Protein AF-A0A6B2BVK8-F1 (afdb_monomer_lite)

Foldseek 3Di:
DKEKEDELQLALPLVLLVCVARVGLEYEYAANQLFHDWPGKDKAFPPDDQPVADPVPPDPVQFPDDDPTTTIGTDGVVPDVRSSSVRVSSVLVSLVSCVVSVHAYEYAYAPRCPPPDVVVVCVVSVRDRYYYDDAWDWDDDPPAIEIEGHEPHDDDLVSLQVHQEYGHAYDPVVVVVSLQSYHPNHAYEYENDDDPDQADDDPDTSDDDPRLHHYHYQDPANDWMWMDDPNWIKIWGADPPPPPDSDDHPVRTDIDTDDSDNNDD

Structure (mmCIF, N/CA/C/O backbone):
data_AF-A0A6B2BVK8-F1
#
_entry.id   AF-A0A6B2BVK8-F1
#
loop_
_atom_site.group_PDB
_atom_site.id
_atom_site.type_symbol
_atom_site.label_atom_id
_atom_site.label_alt_id
_atom_site.label_comp_id
_atom_site.label_asym_id
_atom_site.label_entity_id
_atom_site.label_seq_id
_atom_site.pdbx_PDB_ins_code
_atom_site.Cartn_x
_atom_site.Cartn_y
_atom_site.Cartn_z
_atom_site.occupancy
_atom_site.B_iso_or_equiv
_atom_site.auth_seq_id
_atom_site.auth_comp_id
_atom_site.auth_asym_id
_atom_site.auth_atom_id
_atom_site.pdbx_PDB_model_num
ATOM 1 N N . MET A 1 1 ? -14.460 -11.481 6.424 1.00 88.69 1 MET A N 1
ATOM 2 C CA . MET A 1 1 ? -13.812 -10.315 5.806 1.00 88.69 1 MET A CA 1
ATOM 3 C C . MET A 1 1 ? -12.308 -10.375 6.043 1.00 88.69 1 MET A C 1
ATOM 5 O O . MET A 1 1 ? -11.894 -10.605 7.178 1.00 88.69 1 MET A O 1
ATOM 9 N N . ARG A 1 2 ? -11.510 -10.181 4.995 1.00 91.81 2 ARG A N 1
ATOM 10 C CA . ARG A 1 2 ? -10.050 -10.149 5.002 1.00 91.81 2 ARG A CA 1
ATOM 11 C C . ARG A 1 2 ? -9.565 -8.787 4.520 1.00 91.81 2 ARG A C 1
ATOM 13 O O . ARG A 1 2 ? -9.788 -8.416 3.372 1.00 91.81 2 ARG A O 1
ATOM 20 N N . LEU A 1 3 ? -8.884 -8.050 5.387 1.00 93.44 3 LEU A N 1
ATOM 21 C CA . LEU A 1 3 ? -8.316 -6.742 5.062 1.00 93.44 3 LEU A CA 1
ATOM 22 C C . LEU A 1 3 ? -6.809 -6.875 4.895 1.00 93.44 3 LEU A C 1
ATOM 24 O O . LEU A 1 3 ? -6.158 -7.495 5.733 1.00 93.44 3 LEU A O 1
ATOM 28 N N . MET A 1 4 ? -6.249 -6.275 3.852 1.00 91.12 4 MET A N 1
ATOM 29 C CA . MET A 1 4 ? -4.805 -6.251 3.630 1.00 91.12 4 MET A CA 1
ATOM 30 C C . MET A 1 4 ? -4.290 -4.823 3.736 1.00 91.12 4 MET A C 1
ATOM 32 O O . MET A 1 4 ? -4.820 -3.924 3.093 1.00 91.12 4 MET A O 1
ATOM 36 N N . PHE A 1 5 ? -3.260 -4.621 4.549 1.00 88.31 5 PHE A N 1
ATOM 37 C CA . PHE A 1 5 ? -2.616 -3.334 4.770 1.00 88.31 5 PHE A CA 1
ATOM 38 C C . PHE A 1 5 ? -1.170 -3.424 4.306 1.00 88.31 5 PHE A C 1
ATOM 40 O O . PHE A 1 5 ? -0.426 -4.290 4.773 1.00 88.31 5 PHE A O 1
ATOM 47 N N . ILE A 1 6 ? -0.777 -2.523 3.414 1.00 84.88 6 ILE A N 1
ATOM 48 C CA . ILE A 1 6 ? 0.601 -2.366 2.950 1.00 84.88 6 ILE A CA 1
ATOM 49 C C . ILE A 1 6 ? 1.069 -0.948 3.254 1.00 84.88 6 ILE A C 1
ATOM 51 O O . ILE A 1 6 ? 0.259 -0.025 3.270 1.00 84.88 6 ILE A O 1
ATOM 55 N N . SER A 1 7 ? 2.359 -0.769 3.490 1.00 80.88 7 SER A N 1
ATOM 56 C CA . SER A 1 7 ? 2.952 0.533 3.784 1.00 80.88 7 SER A CA 1
ATOM 57 C C . SER A 1 7 ? 4.369 0.599 3.265 1.00 80.88 7 SER A C 1
ATOM 59 O O . SER A 1 7 ? 4.972 -0.460 3.077 1.00 80.88 7 SER A O 1
ATOM 61 N N . ASP A 1 8 ? 4.891 1.820 3.110 1.00 72.56 8 ASP A N 1
ATOM 62 C CA . ASP A 1 8 ? 6.279 2.066 2.731 1.00 72.56 8 ASP A CA 1
ATOM 63 C C . ASP A 1 8 ? 6.597 1.222 1.504 1.00 72.56 8 ASP A C 1
ATOM 65 O O . ASP A 1 8 ? 7.506 0.389 1.521 1.00 72.56 8 ASP A O 1
ATOM 69 N N . VAL A 1 9 ? 5.739 1.347 0.487 1.00 67.88 9 VAL A N 1
ATOM 70 C CA . VAL A 1 9 ? 5.686 0.395 -0.612 1.00 67.88 9 VAL A CA 1
ATOM 71 C C . VAL A 1 9 ? 6.932 0.584 -1.450 1.00 67.88 9 VAL A C 1
ATOM 73 O O . VAL A 1 9 ? 7.084 1.522 -2.225 1.00 67.88 9 VAL A O 1
ATOM 76 N N . ARG A 1 10 ? 7.876 -0.319 -1.216 1.00 64.00 10 ARG A N 1
ATOM 77 C CA . ARG A 1 10 ? 9.225 -0.251 -1.760 1.00 64.00 10 ARG A CA 1
ATOM 78 C C . ARG A 1 10 ? 9.261 -0.569 -3.248 1.00 64.00 10 ARG A C 1
ATOM 80 O O . ARG A 1 10 ? 10.037 0.035 -3.980 1.00 64.00 10 ARG A O 1
ATOM 87 N N . ASN A 1 11 ? 8.399 -1.482 -3.684 1.00 68.31 11 ASN A N 1
ATOM 88 C CA . ASN A 1 11 ? 7.986 -1.653 -5.066 1.00 68.31 11 ASN A CA 1
ATOM 89 C C . ASN A 1 11 ? 6.649 -2.429 -5.094 1.00 68.31 11 ASN A C 1
ATOM 91 O O . ASN A 1 11 ? 6.271 -3.095 -4.131 1.00 68.31 11 ASN A O 1
ATOM 95 N N . PHE A 1 12 ? 5.931 -2.350 -6.213 1.00 75.31 12 PHE A N 1
ATOM 96 C CA . PHE A 1 12 ? 4.689 -3.098 -6.452 1.00 75.31 12 PHE A CA 1
ATOM 97 C C . PHE A 1 12 ? 4.903 -4.395 -7.240 1.00 75.31 12 PHE A C 1
ATOM 99 O O . PHE A 1 12 ? 3.940 -4.995 -7.727 1.00 75.31 12 PHE A O 1
ATOM 106 N N . GLN A 1 13 ? 6.152 -4.828 -7.412 1.00 72.31 13 GLN A N 1
ATOM 107 C CA . GLN A 1 13 ? 6.440 -6.061 -8.137 1.00 72.31 13 GLN A CA 1
ATOM 108 C C . GLN A 1 13 ? 5.856 -7.239 -7.347 1.00 72.31 13 GLN A C 1
ATOM 110 O O . GLN A 1 13 ? 5.822 -7.210 -6.125 1.00 72.31 13 GLN A O 1
ATOM 115 N N . PHE A 1 14 ? 5.295 -8.242 -8.021 1.00 73.00 14 PHE A N 1
ATOM 116 C CA . PHE A 1 14 ? 4.642 -9.400 -7.377 1.00 73.00 14 PHE A CA 1
ATOM 117 C C . PHE A 1 14 ? 3.404 -9.102 -6.504 1.00 73.00 14 PHE A C 1
ATOM 119 O O . PHE A 1 14 ? 2.839 -10.016 -5.897 1.00 73.00 14 PHE A O 1
ATOM 126 N N . SER A 1 15 ? 2.932 -7.853 -6.453 1.00 79.31 15 SER A N 1
ATOM 127 C CA . SER A 1 15 ? 1.690 -7.484 -5.757 1.00 79.31 15 SER A CA 1
ATOM 128 C C . SER A 1 15 ? 0.479 -8.268 -6.273 1.00 79.31 15 SER A C 1
ATOM 130 O O . SER A 1 15 ? -0.410 -8.616 -5.500 1.00 79.31 15 SER A O 1
ATOM 132 N N . ASP A 1 16 ? 0.468 -8.623 -7.557 1.00 82.81 16 ASP A N 1
ATOM 133 C CA . ASP A 1 16 ? -0.569 -9.441 -8.172 1.00 82.81 16 ASP A CA 1
ATOM 134 C C . ASP A 1 16 ? -0.614 -10.860 -7.598 1.00 82.81 16 ASP A C 1
ATOM 136 O O . ASP A 1 16 ? -1.690 -11.381 -7.302 1.00 82.81 16 ASP A O 1
ATOM 140 N N . SER A 1 17 ? 0.554 -11.465 -7.396 1.00 81.50 17 SER A N 1
ATOM 141 C CA . SER A 1 17 ? 0.701 -12.777 -6.776 1.00 81.50 17 SER A CA 1
ATOM 142 C C . SER A 1 17 ? 0.221 -12.742 -5.327 1.00 81.50 17 SER A C 1
ATOM 144 O O . SER A 1 17 ? -0.525 -13.627 -4.913 1.00 81.50 17 SER A O 1
ATOM 146 N N . LEU A 1 18 ? 0.547 -11.681 -4.579 1.00 80.88 18 LEU A N 1
ATOM 147 C CA . LEU A 1 18 ? 0.047 -11.483 -3.215 1.00 80.88 18 LEU A CA 1
ATOM 148 C C . LEU A 1 18 ? -1.478 -11.337 -3.176 1.00 80.88 18 LEU A C 1
ATOM 150 O O . LEU A 1 18 ? -2.140 -12.009 -2.388 1.00 80.88 18 LEU A O 1
ATOM 154 N N . ILE A 1 19 ? -2.051 -10.506 -4.047 1.00 88.69 19 ILE A N 1
ATOM 155 C CA . ILE A 1 19 ? -3.503 -10.300 -4.120 1.00 88.69 19 ILE A CA 1
ATOM 156 C C . ILE A 1 19 ? -4.214 -11.615 -4.463 1.00 88.69 19 ILE A C 1
ATOM 158 O O . ILE A 1 19 ? -5.215 -11.949 -3.833 1.00 88.69 19 ILE A O 1
ATOM 162 N N . LYS A 1 20 ? -3.686 -12.404 -5.406 1.00 86.69 20 LYS A N 1
ATOM 163 C CA . LYS A 1 20 ? -4.252 -13.713 -5.778 1.00 86.69 20 LYS A CA 1
ATOM 164 C C . LYS A 1 20 ? -4.106 -14.762 -4.674 1.00 86.69 20 LYS A C 1
ATOM 166 O O . LYS A 1 20 ? -5.005 -15.589 -4.511 1.00 86.69 20 LYS A O 1
ATOM 171 N N . LEU A 1 21 ? -2.994 -14.740 -3.937 1.00 84.75 21 LEU A N 1
ATOM 172 C CA . LEU A 1 21 ? -2.714 -15.667 -2.841 1.00 84.75 21 LEU A CA 1
ATOM 173 C C . LEU A 1 21 ? -3.618 -15.386 -1.637 1.00 84.75 21 LEU A C 1
ATOM 175 O O . LEU A 1 21 ? -4.287 -16.291 -1.142 1.00 84.75 21 LEU A O 1
ATOM 179 N N . PHE A 1 22 ? -3.661 -14.130 -1.191 1.00 86.12 22 PHE A N 1
ATOM 180 C CA . PHE A 1 22 ? -4.391 -13.734 0.011 1.00 86.12 22 PHE A CA 1
ATOM 181 C C . PHE A 1 22 ? -5.852 -13.401 -0.248 1.00 86.12 22 PHE A C 1
ATOM 183 O O . PHE A 1 22 ? -6.635 -13.516 0.680 1.00 86.12 22 PHE A O 1
ATOM 190 N N . LYS A 1 23 ? -6.249 -13.013 -1.463 1.00 91.69 23 LYS A N 1
ATOM 191 C CA . LYS A 1 23 ? -7.639 -12.682 -1.834 1.00 91.69 23 LYS A CA 1
ATOM 192 C C . LYS A 1 23 ? -8.319 -11.758 -0.806 1.00 91.69 23 LYS A C 1
ATOM 194 O O . LYS A 1 23 ? -9.236 -12.205 -0.115 1.00 91.69 23 LYS A O 1
ATOM 199 N N . PRO A 1 24 ? -7.814 -10.531 -0.600 1.00 93.75 24 PRO A N 1
ATOM 200 C CA . PRO A 1 24 ? -8.415 -9.603 0.350 1.00 93.75 24 PRO A CA 1
ATOM 201 C C . PRO A 1 24 ? -9.764 -9.086 -0.160 1.00 93.75 24 PRO A C 1
ATOM 203 O O . PRO A 1 24 ? -9.940 -8.885 -1.357 1.00 93.75 24 PRO A O 1
ATOM 206 N N . ASP A 1 25 ? -10.686 -8.813 0.760 1.00 94.06 25 ASP A N 1
ATOM 207 C CA . ASP A 1 25 ? -11.951 -8.128 0.469 1.00 94.06 25 ASP A CA 1
ATOM 208 C C . ASP A 1 25 ? -11.745 -6.607 0.352 1.00 94.06 25 ASP A C 1
ATOM 210 O O . ASP A 1 25 ? -12.468 -5.920 -0.373 1.00 94.06 25 ASP A O 1
ATOM 214 N N . TYR A 1 26 ? -10.738 -6.076 1.059 1.00 96.50 26 TYR A N 1
ATOM 215 C CA . TYR A 1 26 ? -10.355 -4.668 0.996 1.00 96.50 26 TYR A CA 1
ATOM 216 C C . TYR A 1 26 ? -8.841 -4.480 1.138 1.00 96.50 26 TYR A C 1
ATOM 218 O O . TYR A 1 26 ? -8.190 -5.173 1.927 1.00 96.50 26 TYR A O 1
ATOM 226 N N . PHE A 1 27 ? -8.287 -3.516 0.404 1.00 95.06 27 PHE A N 1
ATOM 227 C CA . PHE A 1 27 ? -6.850 -3.251 0.340 1.00 95.06 27 PHE A CA 1
ATOM 228 C C . PHE A 1 27 ? -6.513 -1.819 0.787 1.00 95.06 27 PHE A C 1
ATOM 230 O O . PHE A 1 27 ? -7.097 -0.849 0.308 1.00 95.06 27 PHE A O 1
ATOM 237 N N . PHE A 1 28 ? -5.566 -1.659 1.706 1.00 94.19 28 PHE A N 1
ATOM 238 C CA . PHE A 1 28 ? -5.181 -0.370 2.280 1.00 94.19 28 PHE A CA 1
ATOM 239 C C . PHE A 1 28 ? -3.725 -0.051 1.971 1.00 94.19 28 PHE A C 1
ATOM 241 O O . PHE A 1 28 ? -2.828 -0.800 2.353 1.00 94.19 28 PHE A O 1
ATOM 248 N N . PHE A 1 29 ? -3.504 1.095 1.334 1.00 91.88 29 PHE A N 1
ATOM 249 C CA . PHE A 1 29 ? -2.183 1.667 1.114 1.00 91.88 29 PHE A CA 1
ATOM 250 C C . PHE A 1 29 ? -1.916 2.722 2.190 1.00 91.88 29 PHE A C 1
ATOM 252 O O . PHE A 1 29 ? -2.601 3.748 2.245 1.00 91.88 29 PHE A O 1
ATOM 259 N N . LEU A 1 30 ? -0.947 2.456 3.060 1.00 88.75 30 LEU A N 1
ATOM 260 C CA . LEU A 1 30 ? -0.640 3.254 4.243 1.00 88.75 30 LEU A CA 1
ATOM 261 C C . LEU A 1 30 ? 0.547 4.192 4.025 1.00 88.75 30 LEU A C 1
ATOM 263 O O . LEU A 1 30 ? 1.410 4.264 4.877 1.00 88.75 30 LEU A O 1
ATOM 267 N N . GLY A 1 31 ? 0.561 4.940 2.925 1.00 87.44 31 GLY A N 1
ATOM 268 C CA . GLY A 1 31 ? 1.570 5.968 2.670 1.00 87.44 31 GLY A CA 1
ATOM 269 C C . GLY A 1 31 ? 2.920 5.463 2.153 1.00 87.44 31 GLY A C 1
ATOM 270 O O . GLY A 1 31 ? 3.224 4.270 2.172 1.00 87.44 31 GLY A O 1
ATOM 271 N N . ASP A 1 32 ? 3.683 6.422 1.626 1.00 84.62 32 ASP A N 1
ATOM 272 C CA . ASP A 1 32 ? 4.951 6.270 0.906 1.00 84.62 32 ASP A CA 1
ATOM 273 C C . ASP A 1 32 ? 4.833 5.235 -0.213 1.00 84.62 32 ASP A C 1
ATOM 275 O O . ASP A 1 32 ? 5.406 4.147 -0.165 1.00 84.62 32 ASP A O 1
ATOM 279 N N . ILE A 1 33 ? 3.998 5.569 -1.197 1.00 85.75 33 ILE A N 1
ATOM 280 C CA . ILE A 1 33 ? 3.500 4.615 -2.191 1.00 85.75 33 ILE A CA 1
ATOM 281 C C . ILE A 1 33 ? 4.238 4.747 -3.514 1.00 85.75 33 ILE A C 1
ATOM 283 O O . ILE A 1 33 ? 4.685 3.744 -4.055 1.00 85.75 33 ILE A O 1
ATOM 287 N N . LEU A 1 34 ? 4.336 5.959 -4.068 1.00 85.88 34 LEU A N 1
ATOM 288 C CA . LEU A 1 34 ? 4.949 6.164 -5.389 1.00 85.88 34 LEU A CA 1
ATOM 289 C C . LEU A 1 34 ? 6.405 6.601 -5.319 1.00 85.88 34 LEU A C 1
ATOM 291 O O . LEU A 1 34 ? 7.156 6.379 -6.272 1.00 85.88 34 LEU A O 1
ATOM 295 N N . PHE A 1 35 ? 6.807 7.197 -4.202 1.00 79.81 35 PHE A N 1
ATOM 296 C CA . PHE A 1 35 ? 8.178 7.617 -3.992 1.00 79.81 35 PHE A CA 1
ATOM 297 C C . PHE A 1 35 ? 8.902 6.657 -3.059 1.00 79.81 35 PHE A C 1
ATOM 299 O O . PHE A 1 35 ? 8.639 6.593 -1.861 1.00 79.81 35 PHE A O 1
ATOM 306 N N . ASP A 1 36 ? 9.838 5.920 -3.637 1.00 71.25 36 ASP A N 1
ATOM 307 C CA . ASP A 1 36 ? 10.746 5.053 -2.916 1.00 71.25 36 ASP A CA 1
ATOM 308 C C . ASP A 1 36 ? 11.976 5.828 -2.384 1.00 71.25 36 ASP A C 1
ATOM 310 O O . ASP A 1 36 ? 12.477 6.788 -2.975 1.00 71.25 36 ASP A O 1
ATOM 314 N N . GLY A 1 37 ? 12.462 5.420 -1.210 1.00 60.78 37 GLY A N 1
ATOM 315 C CA . GLY A 1 37 ? 13.682 5.966 -0.607 1.00 60.78 37 GLY A CA 1
ATOM 316 C C . GLY A 1 37 ? 14.952 5.209 -1.028 1.00 60.78 37 GLY A C 1
ATOM 317 O O . GLY A 1 37 ? 14.868 4.078 -1.511 1.00 60.78 37 GLY A O 1
ATOM 318 N N . PRO A 1 38 ? 16.152 5.765 -0.776 1.00 53.41 38 PRO A N 1
ATOM 319 C CA . PRO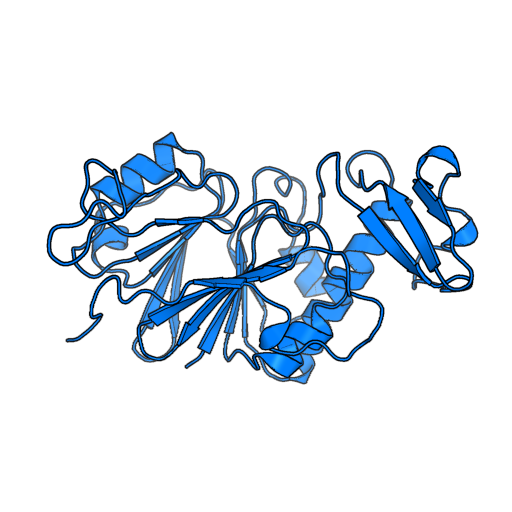 A 1 38 ? 17.417 5.083 -1.055 1.00 53.41 38 PRO A CA 1
ATOM 320 C C . PRO A 1 38 ? 17.473 3.690 -0.405 1.00 53.41 38 PRO A C 1
ATOM 322 O O . PRO A 1 38 ? 17.065 3.512 0.742 1.00 53.41 38 PRO A O 1
ATOM 325 N N . GLY A 1 39 ? 17.994 2.704 -1.145 1.00 58.22 39 GLY A N 1
ATOM 326 C CA . GLY A 1 39 ? 18.082 1.304 -0.699 1.00 58.22 39 GLY A CA 1
ATOM 327 C C . GLY A 1 39 ? 16.952 0.398 -1.195 1.00 58.22 39 GLY A C 1
ATOM 328 O O . GLY A 1 39 ? 16.850 -0.730 -0.723 1.00 58.22 39 GLY A O 1
ATOM 329 N N . GLN A 1 40 ? 16.118 0.876 -2.124 1.00 69.00 40 GLN A N 1
ATOM 330 C CA . GLN A 1 40 ? 15.173 0.034 -2.859 1.00 69.00 40 GLN A CA 1
ATOM 331 C C . GLN A 1 40 ? 15.808 -0.601 -4.080 1.00 69.00 40 GLN A C 1
ATOM 333 O O . GLN A 1 40 ? 16.828 -0.123 -4.579 1.00 69.00 40 GLN A O 1
ATOM 338 N N . PHE A 1 41 ? 15.182 -1.674 -4.559 1.00 74.25 41 PHE A N 1
ATOM 339 C CA . PHE A 1 41 ? 15.612 -2.386 -5.748 1.00 74.25 41 PHE A CA 1
ATOM 340 C C . PHE A 1 41 ? 14.406 -2.804 -6.591 1.00 74.25 41 PHE A C 1
ATOM 342 O O . PHE A 1 41 ? 13.379 -3.226 -6.053 1.00 74.25 41 PHE A O 1
ATOM 349 N N . TYR A 1 42 ? 14.558 -2.701 -7.907 1.00 77.44 42 TYR A N 1
ATOM 350 C CA . TYR A 1 42 ? 13.605 -3.166 -8.907 1.00 77.44 42 TYR A CA 1
ATOM 351 C C . TYR A 1 42 ? 14.245 -4.297 -9.706 1.00 77.44 42 TYR A C 1
ATOM 353 O O . TYR A 1 42 ? 15.321 -4.110 -10.271 1.00 77.44 42 TYR A O 1
ATOM 361 N N . LEU A 1 43 ? 13.593 -5.457 -9.761 1.00 80.00 43 LEU A N 1
ATOM 362 C CA . LEU A 1 43 ? 14.019 -6.596 -10.574 1.00 80.00 43 LEU A CA 1
ATOM 363 C C . LEU A 1 43 ? 13.243 -6.567 -11.888 1.00 80.00 43 LEU A C 1
ATOM 365 O O . LEU A 1 43 ? 12.070 -6.927 -11.908 1.00 80.00 43 LEU A O 1
ATOM 369 N N . ILE A 1 44 ? 13.856 -6.110 -12.973 1.00 80.56 44 ILE A N 1
ATOM 370 C CA . ILE A 1 44 ? 13.150 -5.928 -14.246 1.00 80.56 44 ILE A CA 1
ATOM 371 C C . ILE A 1 44 ? 13.653 -6.951 -15.258 1.00 80.56 44 ILE A C 1
ATOM 373 O O . ILE A 1 44 ? 14.861 -7.181 -15.357 1.00 80.56 44 ILE A O 1
ATOM 377 N N . LYS A 1 45 ? 12.734 -7.597 -15.982 1.00 81.69 45 LYS A N 1
ATOM 378 C CA . LYS A 1 45 ? 13.095 -8.621 -16.964 1.00 81.69 45 LYS A CA 1
ATOM 379 C C . LYS A 1 45 ? 13.791 -7.970 -18.162 1.00 81.69 45 LYS A C 1
ATOM 381 O O . LYS A 1 45 ? 13.415 -6.881 -18.594 1.00 81.69 45 LYS A O 1
ATOM 386 N N . LYS A 1 46 ? 14.818 -8.618 -18.713 1.00 80.81 46 LYS A N 1
ATOM 387 C CA . LYS A 1 46 ? 15.494 -8.115 -19.919 1.00 80.81 46 LYS A CA 1
ATOM 388 C C . LYS A 1 46 ? 14.537 -8.105 -21.112 1.00 80.81 46 LYS A C 1
ATOM 390 O O . LYS A 1 46 ? 13.747 -9.034 -21.283 1.00 80.81 46 LYS A O 1
ATOM 395 N N . GLY A 1 47 ? 14.597 -7.038 -21.909 1.00 79.25 47 GLY A N 1
ATOM 396 C CA . GLY A 1 47 ? 13.659 -6.786 -23.005 1.00 79.25 47 GLY A CA 1
ATOM 397 C C . GLY A 1 47 ? 12.231 -6.434 -22.563 1.00 79.25 47 GLY A C 1
ATOM 398 O O . GLY A 1 47 ? 11.330 -6.390 -23.401 1.00 79.25 47 GLY A O 1
ATOM 399 N N . GLU A 1 48 ? 11.978 -6.208 -21.267 1.00 81.25 48 GLU A N 1
ATOM 400 C CA . GLU A 1 48 ? 10.669 -5.750 -20.804 1.00 81.25 48 GLU A CA 1
ATOM 401 C C . GLU A 1 48 ? 10.445 -4.291 -21.212 1.00 81.25 48 GLU A C 1
ATOM 403 O O . GLU A 1 48 ? 11.143 -3.382 -20.766 1.00 81.25 48 GLU A O 1
ATOM 408 N N . HIS A 1 49 ? 9.428 -4.059 -22.039 1.00 78.56 49 HIS A N 1
ATOM 409 C CA . HIS A 1 49 ? 8.939 -2.717 -22.321 1.00 78.56 49 HIS A CA 1
ATOM 410 C C . HIS A 1 49 ? 7.779 -2.393 -21.392 1.00 78.56 49 HIS A C 1
ATOM 412 O O . HIS A 1 49 ? 6.697 -2.980 -21.469 1.00 78.56 49 HIS A O 1
ATOM 418 N N . ILE A 1 50 ? 8.002 -1.414 -20.527 1.00 81.12 50 ILE A N 1
ATOM 419 C CA . ILE A 1 50 ? 6.964 -0.857 -19.673 1.00 81.12 50 ILE A CA 1
ATOM 420 C C . ILE A 1 50 ? 6.345 0.308 -20.440 1.00 81.12 50 ILE A C 1
ATOM 422 O O . ILE A 1 50 ? 7.083 1.060 -21.065 1.00 81.12 50 ILE A O 1
ATOM 426 N N . ASN A 1 51 ? 5.014 0.476 -20.388 1.00 70.25 51 ASN A N 1
ATOM 427 C CA . ASN A 1 51 ? 4.198 1.385 -21.227 1.00 70.25 51 ASN A CA 1
ATOM 428 C C . ASN A 1 51 ? 4.741 2.821 -21.455 1.00 70.25 51 ASN A C 1
ATOM 430 O O . ASN A 1 51 ? 4.220 3.531 -22.310 1.00 70.25 51 ASN A O 1
ATOM 434 N N . PHE A 1 52 ? 5.754 3.265 -20.705 1.00 73.19 52 PHE A N 1
ATOM 435 C CA . PHE A 1 52 ? 6.343 4.603 -20.759 1.00 73.19 52 PHE A CA 1
ATOM 436 C C . PHE A 1 52 ? 7.881 4.640 -20.631 1.00 73.19 52 PHE A C 1
ATOM 438 O O . PHE A 1 52 ? 8.446 5.739 -20.540 1.00 73.19 52 PHE A O 1
ATOM 445 N N . VAL A 1 53 ? 8.545 3.480 -20.550 1.00 77.94 53 VAL A N 1
ATOM 446 C CA . VAL A 1 53 ? 9.989 3.340 -20.303 1.00 77.94 53 VAL A CA 1
ATOM 447 C C . VAL A 1 53 ? 10.526 2.128 -21.049 1.00 77.94 53 VAL A C 1
ATOM 449 O O . VAL A 1 53 ? 10.094 0.998 -20.818 1.00 77.94 53 VAL A O 1
ATOM 452 N N . ASP A 1 54 ? 11.515 2.376 -21.898 1.00 76.38 54 ASP A N 1
ATOM 453 C CA . ASP A 1 54 ? 12.420 1.330 -22.342 1.00 76.38 54 ASP A CA 1
ATOM 454 C C . ASP A 1 54 ? 13.412 1.050 -21.209 1.00 76.38 54 ASP A C 1
ATOM 456 O O . ASP A 1 54 ? 14.222 1.903 -20.843 1.00 76.38 54 ASP A O 1
ATOM 460 N N . VAL A 1 55 ? 13.276 -0.117 -20.584 1.00 77.56 55 VAL A N 1
ATOM 461 C CA . VAL A 1 55 ? 14.031 -0.490 -19.382 1.00 77.56 55 VAL A CA 1
ATOM 462 C C . VAL A 1 55 ? 15.531 -0.545 -19.672 1.00 77.56 55 VAL A C 1
ATOM 464 O O . VAL A 1 55 ? 16.334 -0.247 -18.790 1.00 77.56 55 VAL A O 1
ATOM 467 N N . GLU A 1 56 ? 15.924 -0.847 -20.912 1.00 73.00 56 GLU A N 1
ATOM 468 C CA . GLU A 1 56 ? 17.329 -0.863 -21.330 1.00 73.00 56 GLU A CA 1
ATOM 469 C C . GLU A 1 56 ? 17.960 0.538 -21.345 1.00 73.00 56 GLU A C 1
ATOM 471 O O . GLU A 1 56 ? 19.182 0.672 -21.300 1.00 73.00 56 GLU A O 1
ATOM 476 N N . GLN A 1 57 ? 17.133 1.588 -21.350 1.00 74.31 57 GLN A N 1
ATOM 477 C CA . GLN A 1 57 ? 17.565 2.986 -21.294 1.00 74.31 57 GLN A CA 1
ATOM 478 C C . GLN A 1 57 ? 17.686 3.521 -19.861 1.00 74.31 57 GLN A C 1
ATOM 480 O O . GLN A 1 57 ? 18.098 4.668 -19.671 1.00 74.31 57 GLN A O 1
ATOM 485 N N . LEU A 1 58 ? 17.348 2.723 -18.840 1.00 78.88 58 LEU A N 1
ATOM 486 C CA . LEU A 1 58 ? 17.627 3.087 -17.452 1.00 78.88 58 LEU A CA 1
ATOM 487 C C . LEU A 1 58 ? 19.140 3.268 -17.255 1.00 78.88 58 LEU A C 1
ATOM 489 O O . LEU A 1 58 ? 19.951 2.502 -17.777 1.00 78.88 58 LEU A O 1
ATOM 493 N N . SER A 1 59 ? 19.527 4.299 -16.498 1.00 72.00 59 SER A N 1
ATOM 494 C CA . SER A 1 59 ? 20.937 4.650 -16.304 1.00 72.00 59 SER A CA 1
ATOM 495 C C . SER A 1 59 ? 21.752 3.462 -15.789 1.00 72.00 59 SER A C 1
ATOM 497 O O . SER A 1 59 ? 21.366 2.798 -14.823 1.00 72.00 59 SER A O 1
ATOM 499 N N . LYS A 1 60 ? 22.938 3.248 -16.378 1.00 76.88 60 LYS A N 1
ATOM 500 C CA . LYS A 1 60 ? 23.909 2.251 -15.897 1.00 76.88 60 LYS A CA 1
ATOM 501 C C . LYS A 1 60 ? 24.291 2.474 -14.434 1.00 76.88 60 LYS 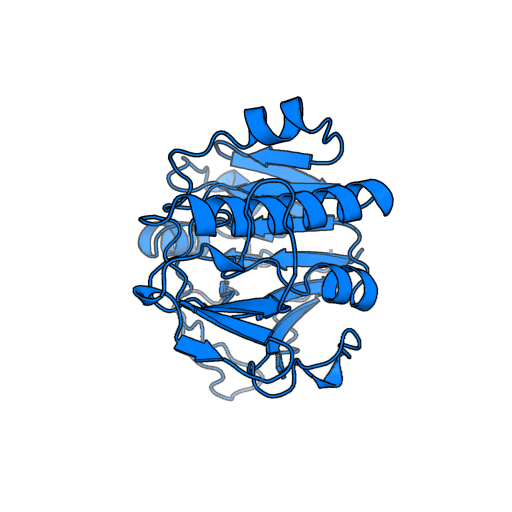A C 1
ATOM 503 O O . LYS A 1 60 ? 24.603 1.515 -13.744 1.00 76.88 60 LYS A O 1
ATOM 508 N N . GLU A 1 61 ? 24.228 3.715 -13.955 1.00 77.00 61 GLU A N 1
ATOM 509 C CA . GLU A 1 61 ? 24.520 4.073 -12.561 1.00 77.00 61 GLU A CA 1
ATOM 510 C C . GLU A 1 61 ? 23.482 3.521 -11.574 1.00 77.00 61 GLU A C 1
ATOM 512 O O . GLU A 1 61 ? 23.771 3.370 -10.387 1.00 77.00 61 GLU A O 1
ATOM 517 N N . ASN A 1 62 ? 22.277 3.200 -12.053 1.00 79.06 62 ASN A N 1
ATOM 518 C CA . ASN A 1 62 ? 21.253 2.541 -11.256 1.00 79.06 62 ASN A CA 1
ATOM 519 C C . ASN A 1 62 ? 21.385 1.016 -11.285 1.00 79.06 62 ASN A C 1
ATOM 521 O O . ASN A 1 62 ? 20.760 0.372 -10.453 1.00 79.06 62 ASN A O 1
ATOM 525 N N . ILE A 1 63 ? 22.161 0.415 -12.189 1.00 84.81 63 ILE A N 1
ATOM 526 C CA . ILE A 1 63 ? 22.303 -1.045 -12.241 1.00 84.81 63 ILE A CA 1
ATOM 527 C C . ILE A 1 63 ? 23.140 -1.510 -11.049 1.00 84.81 63 ILE A C 1
ATOM 529 O O . ILE A 1 63 ? 24.266 -1.065 -10.848 1.00 84.81 63 ILE A O 1
ATOM 533 N N . VAL A 1 64 ? 22.578 -2.427 -10.267 1.00 83.00 64 VAL A N 1
ATOM 534 C CA . VAL A 1 64 ? 23.268 -3.078 -9.146 1.00 83.00 64 VAL A CA 1
ATOM 535 C C . VAL A 1 64 ? 23.890 -4.380 -9.617 1.00 83.00 64 VAL A C 1
ATOM 537 O O . VAL A 1 64 ? 25.070 -4.621 -9.394 1.00 83.00 64 VAL A O 1
ATOM 540 N N . GLU A 1 65 ? 23.090 -5.205 -10.290 1.00 83.12 65 GLU A N 1
ATOM 541 C CA . GLU A 1 65 ? 23.493 -6.522 -10.767 1.00 83.12 65 GLU A CA 1
ATOM 542 C C . GLU A 1 65 ? 22.653 -6.908 -11.988 1.00 83.12 65 GLU A C 1
ATOM 544 O O . GLU A 1 65 ? 21.510 -6.470 -12.132 1.00 83.12 65 GLU A O 1
ATOM 549 N N . SER A 1 66 ? 23.213 -7.712 -12.889 1.00 81.75 66 SER A N 1
ATOM 550 C CA . SER A 1 66 ? 22.508 -8.212 -14.069 1.00 81.75 66 SER A CA 1
ATOM 551 C C . SER A 1 66 ? 22.722 -9.714 -14.198 1.00 81.75 66 SER A C 1
ATOM 553 O O . SER A 1 66 ? 23.855 -10.188 -14.181 1.00 81.75 66 SER A O 1
ATOM 555 N N . PHE A 1 67 ? 21.621 -10.442 -14.342 1.00 82.25 67 PHE A N 1
ATOM 556 C CA . PHE A 1 67 ? 21.553 -11.890 -14.522 1.00 82.25 67 PHE A CA 1
ATOM 557 C C . PHE A 1 67 ? 21.163 -12.224 -15.963 1.00 82.25 67 PHE A C 1
ATOM 559 O O . PHE A 1 67 ? 20.991 -11.329 -16.788 1.00 82.25 67 PHE A O 1
ATOM 566 N N . GLU A 1 68 ? 21.009 -13.506 -16.290 1.00 81.12 68 GLU A N 1
ATOM 567 C CA . GLU A 1 68 ? 20.591 -13.939 -17.628 1.00 81.12 68 GLU A CA 1
ATOM 568 C C . GLU A 1 68 ? 19.239 -13.328 -18.030 1.00 81.12 68 GLU A C 1
ATOM 570 O O . GLU A 1 68 ? 19.165 -12.654 -19.054 1.00 81.12 68 GLU A O 1
ATOM 575 N N . ASP A 1 69 ? 18.226 -13.444 -17.167 1.00 80.56 69 ASP A N 1
ATOM 576 C CA . ASP A 1 69 ? 16.849 -13.035 -17.481 1.00 80.56 69 ASP A CA 1
ATOM 577 C C . ASP A 1 69 ? 16.438 -11.663 -16.923 1.00 80.56 69 ASP A C 1
ATOM 579 O O . ASP A 1 69 ? 15.462 -11.072 -17.387 1.00 80.56 69 ASP A O 1
ATOM 583 N N . TYR A 1 70 ? 17.157 -11.137 -15.928 1.00 81.88 70 TYR A N 1
ATOM 584 C CA . TYR A 1 70 ? 16.742 -9.948 -15.176 1.00 81.88 70 TYR A CA 1
ATOM 585 C C . TYR A 1 70 ? 17.903 -8.996 -14.896 1.00 81.88 70 TYR A C 1
ATOM 587 O O . TYR A 1 70 ? 19.058 -9.409 -14.798 1.00 81.88 70 TYR A O 1
ATOM 595 N N . THR A 1 71 ? 17.584 -7.723 -14.685 1.00 82.50 71 THR A N 1
ATOM 596 C CA . THR A 1 71 ? 18.512 -6.712 -14.170 1.00 82.50 71 THR A CA 1
ATOM 597 C C . THR A 1 71 ? 17.934 -6.090 -12.903 1.00 82.50 71 THR A C 1
ATOM 599 O O . THR A 1 71 ? 16.761 -5.716 -12.861 1.00 82.50 71 THR A O 1
ATOM 602 N N . ILE A 1 72 ? 18.764 -5.986 -11.866 1.00 82.94 72 ILE A N 1
ATOM 603 C CA . ILE A 1 72 ? 18.437 -5.303 -10.618 1.00 82.94 72 ILE A CA 1
ATOM 604 C C . ILE A 1 72 ? 18.852 -3.840 -10.734 1.00 82.94 72 ILE A C 1
ATOM 606 O O . ILE A 1 72 ? 20.030 -3.528 -10.913 1.00 82.94 72 ILE A O 1
ATOM 610 N N . PHE A 1 73 ? 17.889 -2.943 -10.553 1.00 81.75 73 PHE A N 1
ATOM 611 C CA . PHE A 1 73 ? 18.108 -1.504 -10.499 1.00 81.75 73 PHE A CA 1
ATOM 612 C C . PHE A 1 73 ? 17.925 -0.985 -9.081 1.00 81.75 73 PHE A C 1
ATOM 614 O O . PHE A 1 73 ? 16.919 -1.269 -8.440 1.00 81.75 73 PHE A O 1
ATOM 621 N N . LYS A 1 74 ? 18.861 -0.172 -8.600 1.00 80.56 74 LYS A N 1
ATOM 622 C CA . LYS A 1 74 ? 18.731 0.600 -7.372 1.00 80.56 74 LYS A CA 1
ATOM 623 C C . LYS A 1 74 ? 17.651 1.657 -7.562 1.00 80.56 74 LYS A C 1
ATOM 625 O O . LYS A 1 74 ? 17.768 2.537 -8.418 1.00 80.56 74 LYS A O 1
ATOM 630 N N . GLY A 1 75 ? 16.635 1.568 -6.722 1.00 73.88 75 GLY A N 1
ATOM 631 C CA . GLY A 1 75 ? 15.561 2.530 -6.601 1.00 73.88 75 GLY A CA 1
ATOM 632 C C . GLY A 1 75 ? 16.039 3.878 -6.071 1.00 73.88 75 GLY A C 1
ATOM 633 O O . GLY A 1 75 ? 16.988 3.948 -5.280 1.00 73.88 75 GLY A O 1
ATOM 634 N N . ASN A 1 76 ? 15.417 4.937 -6.592 1.00 74.06 76 ASN A N 1
ATOM 635 C CA . ASN A 1 76 ? 15.534 6.340 -6.187 1.00 74.06 76 ASN A CA 1
ATOM 636 C C . ASN A 1 76 ? 14.625 7.203 -7.088 1.00 74.06 76 ASN A C 1
ATOM 638 O O . ASN A 1 76 ? 15.078 8.069 -7.842 1.00 74.06 76 ASN A O 1
ATOM 642 N N . THR A 1 77 ? 13.331 6.920 -7.067 1.00 75.56 77 THR A N 1
ATOM 643 C CA . THR A 1 77 ? 12.273 7.605 -7.830 1.00 75.56 77 THR A CA 1
ATOM 644 C C . THR A 1 77 ? 12.189 9.099 -7.519 1.00 75.56 77 THR A C 1
ATOM 646 O O . THR A 1 77 ? 11.693 9.866 -8.340 1.00 75.56 77 THR A O 1
ATOM 649 N N . HIS A 1 78 ? 12.740 9.545 -6.385 1.00 74.06 78 HIS A N 1
ATOM 650 C CA . HIS A 1 78 ? 12.926 10.966 -6.093 1.00 74.06 78 HIS A CA 1
ATOM 651 C C . HIS A 1 78 ? 13.857 11.679 -7.086 1.00 74.06 78 HIS A C 1
ATOM 653 O O . HIS A 1 78 ? 13.739 12.891 -7.258 1.00 74.06 78 HIS A O 1
ATOM 659 N N . ILE A 1 79 ? 14.784 10.955 -7.721 1.00 75.25 79 ILE A N 1
ATOM 660 C CA . ILE A 1 79 ? 15.793 11.525 -8.625 1.00 75.25 79 ILE A CA 1
ATOM 661 C C . ILE A 1 79 ? 15.604 11.031 -10.066 1.00 75.25 79 ILE A C 1
ATOM 663 O O . ILE A 1 79 ? 15.773 11.811 -11.002 1.00 75.25 79 ILE A O 1
ATOM 667 N N . SER A 1 80 ? 15.223 9.765 -10.270 1.00 79.69 80 SER A N 1
ATOM 668 C CA . SER A 1 80 ? 15.038 9.193 -11.611 1.00 79.69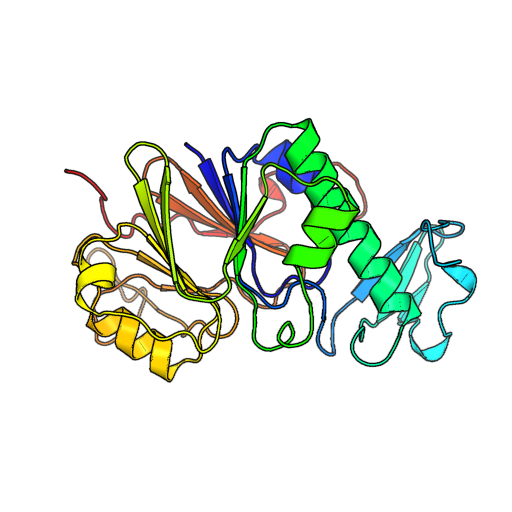 80 SER A CA 1
ATOM 669 C C . SER A 1 80 ? 13.572 9.209 -12.047 1.00 79.69 80 SER A C 1
ATOM 671 O O . SER A 1 80 ? 12.725 8.503 -11.494 1.00 79.69 80 SER A O 1
ATOM 673 N N . LYS A 1 81 ? 13.288 9.976 -13.107 1.00 82.19 81 LYS A N 1
ATOM 674 C CA . LYS A 1 81 ? 11.959 10.044 -13.735 1.00 82.19 81 LYS A CA 1
ATOM 675 C C . LYS A 1 81 ? 11.561 8.714 -14.368 1.00 82.19 81 LYS A C 1
ATOM 677 O O . LYS A 1 81 ? 10.387 8.355 -14.379 1.00 82.19 81 LYS A O 1
ATOM 682 N N . GLU A 1 82 ? 12.527 7.988 -14.908 1.00 83.44 82 GLU A N 1
ATOM 683 C CA . GLU A 1 82 ? 12.334 6.698 -15.553 1.00 83.44 82 GLU A CA 1
ATOM 684 C C . GLU A 1 82 ? 11.963 5.640 -14.512 1.00 83.44 82 GLU A C 1
ATOM 686 O O . GLU A 1 82 ? 10.958 4.955 -14.683 1.00 83.44 82 GLU A O 1
ATOM 691 N N . LEU A 1 83 ? 12.673 5.577 -13.378 1.00 81.81 83 LEU A N 1
ATOM 692 C CA . LEU A 1 83 ? 12.287 4.694 -12.272 1.00 81.81 83 LEU A CA 1
ATOM 693 C C . LEU A 1 83 ? 10.918 5.065 -11.698 1.00 81.81 83 LEU A C 1
ATOM 695 O O . LEU A 1 83 ? 10.129 4.172 -11.397 1.00 81.81 83 LEU A O 1
ATOM 699 N N . PHE A 1 84 ? 10.587 6.358 -11.601 1.00 84.75 84 PHE A N 1
ATOM 700 C CA . PHE A 1 84 ? 9.247 6.777 -11.179 1.00 84.75 84 PHE A CA 1
ATOM 701 C C . PHE A 1 84 ? 8.161 6.229 -12.114 1.00 84.75 84 PHE A C 1
ATOM 703 O O . PHE A 1 84 ? 7.156 5.698 -11.649 1.00 84.75 84 PHE A O 1
ATOM 710 N N . LYS A 1 85 ? 8.369 6.288 -13.435 1.00 86.25 85 LYS A N 1
ATOM 711 C CA . LYS A 1 85 ? 7.434 5.706 -14.411 1.00 86.25 85 LYS A CA 1
ATOM 712 C C . LYS A 1 85 ? 7.318 4.185 -14.274 1.00 86.25 85 LYS A C 1
ATOM 714 O O . LYS A 1 85 ? 6.211 3.662 -14.393 1.00 86.25 85 LYS A O 1
ATOM 719 N N . VAL A 1 86 ? 8.425 3.484 -14.014 1.00 85.50 86 VAL A N 1
ATOM 720 C CA . VAL A 1 86 ? 8.410 2.039 -13.718 1.00 85.50 86 VAL A CA 1
ATOM 721 C C . VAL A 1 86 ? 7.565 1.765 -12.474 1.00 85.50 86 VAL A C 1
ATOM 723 O O . VAL A 1 86 ? 6.676 0.914 -12.505 1.00 85.50 86 VAL A O 1
ATOM 726 N N . HIS A 1 87 ? 7.779 2.520 -11.397 1.00 85.38 87 HIS A N 1
ATOM 727 C CA . HIS A 1 87 ? 7.028 2.342 -10.160 1.00 85.38 87 HIS A CA 1
ATOM 728 C C . HIS A 1 87 ? 5.532 2.634 -10.348 1.00 85.38 87 HIS A C 1
ATOM 730 O O . HIS A 1 87 ? 4.686 1.819 -9.975 1.00 85.38 87 HIS A O 1
ATOM 736 N N . LEU A 1 88 ? 5.208 3.747 -11.012 1.00 88.44 88 LEU A N 1
ATOM 737 C CA . LEU A 1 88 ? 3.843 4.132 -11.358 1.00 88.44 88 LEU A CA 1
ATOM 738 C C . LEU A 1 88 ? 3.148 3.060 -12.204 1.00 88.44 88 LEU A C 1
ATOM 740 O O . LEU A 1 88 ? 1.976 2.772 -11.975 1.00 88.44 88 LEU A O 1
ATOM 744 N N . TYR A 1 89 ? 3.852 2.435 -13.150 1.00 88.19 89 TYR A N 1
ATOM 745 C CA . TYR A 1 89 ? 3.292 1.337 -13.934 1.00 88.19 89 TYR A CA 1
ATOM 746 C C . TYR A 1 89 ? 2.860 0.164 -13.049 1.00 88.19 89 TYR A C 1
ATOM 748 O O . TYR A 1 89 ? 1.717 -0.284 -13.157 1.00 88.19 89 TYR A O 1
ATOM 756 N N . TYR A 1 90 ? 3.728 -0.312 -12.151 1.00 86.56 90 TYR A N 1
ATOM 757 C CA . TYR A 1 90 ? 3.384 -1.422 -11.258 1.00 86.56 90 TYR A CA 1
ATOM 758 C C . TYR A 1 90 ? 2.275 -1.046 -10.268 1.00 86.56 90 TYR A C 1
ATOM 760 O O . TYR A 1 90 ? 1.379 -1.855 -10.019 1.00 86.56 90 TYR A O 1
ATOM 768 N N . PHE A 1 91 ? 2.270 0.188 -9.763 1.00 90.50 91 PHE A N 1
ATOM 769 C CA . PHE A 1 91 ? 1.172 0.706 -8.949 1.00 90.50 91 PHE A CA 1
ATOM 770 C C . PHE A 1 91 ? -0.159 0.671 -9.711 1.00 90.50 91 PHE A C 1
ATOM 772 O O . PHE A 1 91 ? -1.122 0.062 -9.249 1.00 90.50 91 PHE A O 1
ATOM 779 N N . LEU A 1 92 ? -0.212 1.236 -10.920 1.00 92.06 92 LEU A N 1
ATOM 780 C CA . LEU A 1 92 ? -1.421 1.236 -11.750 1.00 92.06 92 LEU A CA 1
ATOM 781 C C . LEU A 1 92 ? -1.859 -0.180 -12.137 1.00 92.06 92 LEU A C 1
ATOM 783 O O . LEU A 1 92 ? -3.055 -0.466 -12.137 1.00 92.06 92 LEU A O 1
ATOM 787 N N . LYS A 1 93 ? -0.913 -1.079 -12.425 1.00 91.06 93 LYS A N 1
ATOM 788 C CA . LYS A 1 93 ? -1.190 -2.502 -12.664 1.00 91.06 93 LYS A CA 1
ATOM 789 C C . LYS A 1 93 ? -1.851 -3.146 -11.441 1.00 91.06 93 LYS A C 1
ATOM 791 O O . LYS A 1 93 ? -2.834 -3.863 -11.598 1.00 91.06 93 LYS A O 1
ATOM 796 N N . THR A 1 94 ? -1.362 -2.841 -10.239 1.00 92.12 94 THR A N 1
ATOM 797 C CA . THR A 1 94 ? -1.949 -3.308 -8.971 1.00 92.12 94 THR A CA 1
ATOM 798 C C . THR A 1 94 ? -3.379 -2.800 -8.804 1.00 92.12 94 THR A C 1
ATOM 800 O O . THR A 1 94 ? -4.285 -3.582 -8.532 1.00 92.12 94 THR A O 1
ATOM 803 N N . LEU A 1 95 ? -3.605 -1.500 -9.011 1.00 94.62 95 LEU A N 1
ATOM 804 C CA . LEU A 1 95 ? -4.927 -0.886 -8.869 1.00 94.62 95 LEU A CA 1
ATOM 805 C C . LEU A 1 95 ? -5.940 -1.450 -9.870 1.00 94.62 95 LEU A C 1
ATOM 807 O O . LEU A 1 95 ? -7.067 -1.753 -9.493 1.00 94.62 95 LEU A O 1
ATOM 811 N N . ARG A 1 96 ? -5.531 -1.655 -11.128 1.00 94.62 96 ARG A N 1
ATOM 812 C CA . ARG A 1 96 ? -6.381 -2.286 -12.149 1.00 94.62 96 ARG A CA 1
ATOM 813 C C . ARG A 1 96 ? -6.763 -3.708 -11.769 1.00 94.62 96 ARG A C 1
ATOM 815 O O . ARG A 1 96 ? -7.928 -4.061 -11.887 1.00 94.62 96 ARG A O 1
ATOM 822 N N . LEU A 1 97 ? -5.819 -4.491 -11.249 1.00 94.88 97 LEU A N 1
ATOM 823 C CA . LEU A 1 97 ? -6.123 -5.835 -10.769 1.00 94.88 97 LEU A CA 1
ATOM 824 C C . LEU A 1 97 ? -7.136 -5.811 -9.614 1.00 94.88 97 LEU A C 1
ATOM 826 O O . LEU A 1 97 ? -8.045 -6.635 -9.585 1.00 94.88 97 LEU A O 1
ATOM 830 N N . LEU A 1 98 ? -7.007 -4.871 -8.672 1.00 95.88 98 LEU A N 1
ATOM 831 C CA . LEU A 1 98 ? -7.990 -4.708 -7.594 1.00 95.88 98 LEU A CA 1
ATOM 832 C C . LEU A 1 98 ? -9.383 -4.377 -8.159 1.00 95.88 98 LEU A C 1
ATOM 834 O O . LEU A 1 98 ? -10.364 -4.988 -7.740 1.00 95.88 98 LEU A O 1
ATOM 838 N N . GLU A 1 99 ? -9.471 -3.479 -9.146 1.00 95.69 99 GLU A N 1
ATOM 839 C CA . GLU A 1 99 ? -10.726 -3.149 -9.838 1.00 95.69 99 GLU A CA 1
ATOM 840 C C . GLU A 1 99 ? -11.345 -4.363 -10.550 1.00 95.69 99 GLU A C 1
ATOM 842 O O . GLU A 1 99 ? -12.533 -4.643 -10.370 1.00 95.69 99 GLU A O 1
ATOM 847 N N . GLU A 1 100 ? -10.538 -5.105 -11.315 1.00 95.44 100 GLU A N 1
ATOM 848 C CA . GLU A 1 100 ? -10.937 -6.312 -12.054 1.00 95.44 100 GLU A CA 1
ATOM 849 C C . GLU A 1 100 ? -11.467 -7.409 -11.126 1.00 95.44 100 GLU A C 1
ATOM 851 O O . GLU A 1 100 ? -12.465 -8.061 -11.432 1.00 95.44 100 GLU A O 1
ATOM 856 N N . LEU A 1 101 ? -10.828 -7.588 -9.968 1.00 95.62 101 LEU A N 1
ATOM 857 C CA . LEU A 1 101 ? -11.239 -8.559 -8.954 1.00 95.62 101 LEU A CA 1
ATOM 858 C C . LEU A 1 101 ? -12.387 -8.059 -8.068 1.00 95.62 101 LEU A C 1
ATOM 860 O O . LEU A 1 101 ? -12.861 -8.792 -7.202 1.00 95.62 101 LEU A O 1
ATOM 864 N N . GLY A 1 102 ? -12.846 -6.823 -8.265 1.00 95.12 102 GLY A N 1
ATOM 865 C CA . GLY A 1 102 ? -13.921 -6.235 -7.478 1.00 95.12 102 GLY A CA 1
ATOM 866 C C . GLY A 1 102 ? -13.532 -5.869 -6.042 1.00 95.12 102 GLY A C 1
ATOM 867 O O . GLY A 1 102 ? -14.418 -5.675 -5.209 1.00 95.12 102 GLY A O 1
ATOM 868 N N . ILE A 1 103 ? -12.239 -5.746 -5.750 1.00 96.06 103 ILE A N 1
ATOM 869 C CA . ILE A 1 103 ? -11.698 -5.466 -4.418 1.00 96.06 103 ILE A CA 1
ATOM 870 C C . ILE A 1 103 ? -11.717 -3.953 -4.174 1.00 96.06 103 ILE A C 1
ATOM 872 O O . ILE A 1 103 ? -11.205 -3.170 -4.975 1.00 96.06 103 ILE A O 1
ATOM 876 N N . GLY A 1 104 ? -12.324 -3.527 -3.064 1.00 95.44 104 GLY A N 1
ATOM 877 C CA . GLY A 1 104 ? -12.300 -2.126 -2.640 1.00 95.44 104 GLY A CA 1
ATOM 878 C C . GLY A 1 104 ? -10.928 -1.733 -2.100 1.00 95.44 104 GLY A C 1
ATOM 879 O O . GLY A 1 104 ? -10.220 -2.564 -1.530 1.00 95.44 104 GLY A O 1
ATOM 880 N N . TYR A 1 105 ? -10.531 -0.471 -2.255 1.00 95.88 105 TYR A N 1
ATOM 881 C CA . TYR A 1 105 ? -9.260 -0.029 -1.691 1.00 95.88 105 TYR A CA 1
ATOM 882 C C . TYR A 1 105 ? -9.261 1.420 -1.225 1.00 95.88 105 TYR A C 1
ATOM 884 O O . TYR A 1 105 ? -10.034 2.260 -1.688 1.00 95.88 105 TYR A O 1
ATOM 892 N N . ALA A 1 106 ? -8.399 1.715 -0.257 1.00 95.56 106 ALA A N 1
ATOM 893 C CA . ALA A 1 106 ? -8.216 3.056 0.271 1.00 95.56 106 ALA A CA 1
ATOM 894 C C . ALA A 1 106 ? -6.735 3.393 0.401 1.00 95.56 106 ALA A C 1
ATOM 896 O O . ALA A 1 106 ? -5.914 2.548 0.753 1.00 95.56 106 ALA A O 1
ATOM 897 N N . LEU A 1 107 ? -6.416 4.648 0.121 1.00 93.81 107 LEU A N 1
ATOM 898 C CA . LEU A 1 107 ? -5.065 5.174 0.109 1.00 93.81 107 LEU A CA 1
ATOM 899 C C . LEU A 1 107 ? -4.991 6.385 1.031 1.00 93.81 107 LEU A C 1
ATOM 901 O O . LEU A 1 107 ? -5.770 7.325 0.869 1.00 93.81 107 LEU A O 1
ATOM 905 N N . ILE A 1 108 ? -4.046 6.372 1.967 1.00 91.56 108 ILE A N 1
ATOM 906 C CA . ILE A 1 108 ? -3.603 7.568 2.691 1.00 91.56 108 ILE A CA 1
ATOM 907 C C . ILE A 1 108 ? -2.230 7.983 2.161 1.00 91.56 108 ILE A C 1
ATOM 909 O O . ILE A 1 108 ? -1.404 7.130 1.845 1.00 91.56 108 ILE A O 1
ATOM 913 N N . SER A 1 109 ? -1.984 9.287 2.047 1.00 87.38 109 SER A N 1
ATOM 914 C CA . SER A 1 109 ? -0.667 9.798 1.659 1.00 87.38 109 SER A CA 1
ATOM 915 C C . SER A 1 109 ? 0.328 9.670 2.807 1.00 87.38 109 SER A C 1
ATOM 917 O O . SER A 1 109 ? 0.003 9.996 3.956 1.00 87.38 109 SER A O 1
ATOM 919 N N . GLY A 1 110 ? 1.547 9.252 2.475 1.00 87.19 110 GLY A N 1
ATOM 920 C CA . GLY A 1 110 ? 2.693 9.338 3.367 1.00 87.19 110 GLY A CA 1
ATOM 921 C C . GLY A 1 110 ? 3.426 10.674 3.281 1.00 87.19 110 GLY A C 1
ATOM 922 O O . GLY A 1 110 ? 2.993 11.608 2.601 1.00 87.19 110 GLY A O 1
ATOM 923 N N . ASN A 1 111 ? 4.555 10.783 3.978 1.00 84.94 111 ASN A N 1
ATOM 924 C CA . ASN A 1 111 ? 5.360 12.002 3.972 1.00 84.94 111 ASN A CA 1
ATOM 925 C C . ASN A 1 111 ? 6.136 12.180 2.662 1.00 84.94 111 ASN A C 1
ATOM 927 O O . ASN A 1 111 ? 6.425 13.315 2.289 1.00 84.94 111 ASN A O 1
ATOM 931 N N . HIS A 1 112 ? 6.461 11.089 1.965 1.00 82.38 112 HIS A N 1
ATOM 932 C CA . HIS A 1 112 ? 7.092 11.150 0.648 1.00 82.38 112 HIS A CA 1
ATOM 933 C C . HIS A 1 112 ? 6.076 11.429 -0.466 1.00 82.38 112 HIS A C 1
ATOM 935 O O . HIS A 1 112 ? 6.449 11.932 -1.519 1.00 82.38 112 HIS A O 1
ATOM 941 N N . ASP A 1 113 ? 4.788 11.202 -0.210 1.00 83.56 113 ASP A N 1
ATOM 942 C CA . ASP A 1 113 ? 3.706 11.369 -1.182 1.00 83.56 113 ASP A CA 1
ATOM 943 C C . ASP A 1 113 ? 3.114 12.786 -1.251 1.00 83.56 113 ASP A C 1
ATOM 945 O O . ASP A 1 113 ? 2.169 13.012 -2.003 1.00 83.56 113 ASP A O 1
ATOM 949 N N . MET A 1 114 ? 3.617 13.748 -0.469 1.00 78.56 114 MET A N 1
ATOM 950 C CA . MET A 1 114 ? 2.963 15.057 -0.279 1.00 78.56 114 MET A CA 1
ATOM 951 C C . MET A 1 114 ? 2.686 15.842 -1.573 1.00 78.56 114 MET A C 1
ATOM 953 O O . MET A 1 114 ? 1.814 16.708 -1.585 1.00 78.56 114 MET A O 1
ATOM 957 N N . PHE A 1 115 ? 3.424 15.559 -2.647 1.00 82.94 115 PHE A N 1
ATOM 958 C CA . PHE A 1 115 ? 3.286 16.228 -3.943 1.00 82.94 115 PHE A CA 1
ATOM 959 C C . PHE A 1 115 ? 2.499 15.412 -4.977 1.00 82.94 115 PHE A C 1
ATOM 961 O O . PHE A 1 115 ? 2.321 15.871 -6.103 1.00 82.94 115 PHE A O 1
ATOM 968 N N . ILE A 1 116 ? 2.046 14.206 -4.626 1.00 86.62 116 ILE A N 1
ATOM 969 C CA . ILE A 1 116 ? 1.260 13.352 -5.514 1.00 86.62 116 ILE A CA 1
ATOM 970 C C . ILE A 1 116 ? -0.227 13.659 -5.347 1.00 86.62 116 ILE A C 1
ATOM 972 O O . ILE A 1 116 ? -0.788 13.514 -4.259 1.00 86.62 116 ILE A O 1
ATOM 976 N N . ASP A 1 117 ? -0.899 13.985 -6.451 1.00 88.69 117 ASP A N 1
ATOM 977 C CA . ASP A 1 117 ? -2.359 14.011 -6.485 1.00 88.69 117 ASP A CA 1
ATOM 978 C C . ASP A 1 117 ? -2.918 12.637 -6.883 1.00 88.69 117 ASP A C 1
ATOM 980 O O . ASP A 1 117 ? -3.164 12.338 -8.051 1.00 88.69 117 ASP A O 1
ATOM 984 N N . TYR A 1 118 ? -3.140 11.775 -5.890 1.00 90.56 118 TYR A N 1
ATOM 985 C CA . TYR A 1 118 ? -3.774 10.474 -6.125 1.00 90.56 118 TYR A CA 1
ATOM 986 C C . TYR A 1 118 ? -5.221 10.591 -6.615 1.00 90.56 118 TYR A C 1
ATOM 988 O O . TYR A 1 118 ? -5.711 9.672 -7.271 1.00 90.56 118 TYR A O 1
ATOM 996 N N . GLY A 1 119 ? -5.906 11.702 -6.321 1.00 90.25 119 GLY A N 1
ATOM 997 C CA . GLY A 1 119 ? -7.249 11.949 -6.842 1.00 90.25 119 GLY A CA 1
ATOM 998 C C . GLY A 1 119 ? -7.225 12.096 -8.360 1.00 90.25 119 GLY A C 1
ATOM 999 O O . GLY A 1 119 ? -8.033 11.475 -9.049 1.00 90.25 119 GLY A O 1
ATOM 1000 N N . ASP A 1 120 ? -6.244 12.842 -8.867 1.00 91.56 120 ASP A N 1
ATOM 1001 C CA . ASP A 1 120 ? -6.002 12.998 -10.299 1.00 91.56 120 ASP A CA 1
ATOM 1002 C C . ASP A 1 120 ? -5.635 11.667 -10.974 1.00 91.56 120 ASP A C 1
ATOM 1004 O O . ASP A 1 120 ? -6.212 11.304 -12.002 1.00 91.56 120 ASP A O 1
ATOM 1008 N N . ILE A 1 121 ? -4.753 10.876 -10.347 1.00 91.94 121 ILE A N 1
ATOM 1009 C CA . ILE A 1 121 ? -4.388 9.537 -10.837 1.00 91.94 121 ILE A CA 1
ATOM 1010 C C . ILE A 1 121 ? -5.625 8.637 -10.945 1.00 91.94 121 ILE A C 1
ATOM 1012 O O . ILE A 1 121 ? -5.795 7.947 -11.955 1.00 91.94 121 ILE A O 1
ATOM 1016 N N . PHE A 1 122 ? -6.487 8.630 -9.923 1.00 92.25 122 PHE A N 1
ATOM 1017 C CA . PHE A 1 122 ? -7.690 7.795 -9.910 1.00 92.25 122 PHE A CA 1
ATOM 1018 C C . PHE A 1 122 ? -8.671 8.218 -11.000 1.00 92.25 122 PHE A C 1
ATOM 1020 O O . PHE A 1 122 ? -9.173 7.368 -11.738 1.00 92.25 122 PHE A O 1
ATOM 1027 N N . PHE A 1 123 ? -8.886 9.526 -11.146 1.00 91.75 123 PHE A N 1
ATOM 1028 C CA . PHE A 1 123 ? -9.761 10.087 -12.165 1.00 91.75 123 PHE A CA 1
ATOM 1029 C C . PHE A 1 123 ? -9.295 9.725 -13.583 1.00 91.75 123 PHE A C 1
ATOM 1031 O O . PHE A 1 123 ? -10.050 9.113 -14.341 1.00 91.75 123 PHE A O 1
ATOM 1038 N N . HIS A 1 124 ? -8.035 10.012 -13.922 1.00 92.62 124 HIS A N 1
ATOM 1039 C CA . HIS A 1 124 ? -7.489 9.782 -15.264 1.00 92.62 124 HIS A CA 1
ATOM 1040 C C . HIS A 1 124 ? -7.388 8.302 -15.652 1.00 92.62 124 HIS A C 1
ATOM 1042 O O . HIS A 1 124 ? -7.371 7.976 -16.838 1.00 92.62 124 HIS A O 1
ATOM 1048 N N . ASN A 1 125 ? -7.350 7.395 -14.673 1.00 90.19 125 ASN A N 1
ATOM 1049 C CA . ASN A 1 125 ? -7.319 5.952 -14.913 1.00 90.19 125 ASN A CA 1
ATOM 1050 C C . ASN A 1 125 ? -8.691 5.274 -14.750 1.00 90.19 125 ASN A C 1
ATOM 1052 O O . ASN A 1 125 ? -8.756 4.048 -14.812 1.00 90.19 125 ASN A O 1
ATOM 1056 N N . ASN A 1 126 ? -9.778 6.042 -14.572 1.00 91.69 126 ASN A N 1
ATOM 1057 C CA . ASN A 1 126 ? -11.145 5.535 -14.375 1.00 91.69 126 ASN A CA 1
ATOM 1058 C C . ASN A 1 126 ? -11.239 4.494 -13.238 1.00 91.69 126 ASN A C 1
ATOM 1060 O O . ASN A 1 126 ? -11.913 3.471 -13.358 1.00 91.69 126 ASN A O 1
ATOM 1064 N N . LEU A 1 127 ? -10.544 4.768 -12.135 1.00 92.56 127 LEU A N 1
ATOM 1065 C CA . LEU A 1 127 ? -10.493 3.930 -10.942 1.00 92.56 127 LEU A CA 1
ATOM 1066 C C . LEU A 1 127 ? -11.640 4.307 -9.994 1.00 92.56 127 LEU A C 1
ATOM 1068 O O . LEU A 1 127 ? -11.676 5.424 -9.477 1.00 92.56 127 LEU A O 1
ATOM 1072 N N . ARG A 1 128 ? -12.609 3.406 -9.801 1.00 92.12 128 ARG A N 1
ATOM 1073 C CA . ARG A 1 128 ? -13.920 3.712 -9.191 1.00 92.12 128 ARG A CA 1
ATOM 1074 C C . ARG A 1 128 ? -14.120 3.116 -7.803 1.00 92.12 128 ARG A C 1
ATOM 1076 O O . ARG A 1 128 ? -14.940 3.625 -7.044 1.00 92.12 128 ARG A O 1
ATOM 1083 N N . ARG A 1 129 ? -13.414 2.037 -7.474 1.00 92.00 129 ARG A N 1
ATOM 1084 C CA . ARG A 1 129 ? -13.468 1.362 -6.166 1.00 92.00 129 ARG A CA 1
ATOM 1085 C C . ARG A 1 129 ? -12.472 1.945 -5.168 1.00 92.00 129 ARG A C 1
ATOM 1087 O O . ARG A 1 129 ? -12.556 1.651 -3.976 1.00 92.00 129 ARG A O 1
ATOM 1094 N N . GLY A 1 130 ? -11.546 2.765 -5.657 1.00 92.31 130 GLY A N 1
ATOM 1095 C CA . GLY A 1 130 ? -10.542 3.446 -4.862 1.00 92.31 130 GLY A CA 1
ATOM 1096 C C . GLY A 1 130 ? -11.054 4.666 -4.111 1.00 92.31 130 GLY A C 1
ATOM 1097 O O . GLY A 1 130 ? -11.807 5.483 -4.636 1.00 92.31 130 GLY A O 1
ATOM 1098 N N . ILE A 1 131 ? -10.558 4.846 -2.890 1.00 94.00 131 ILE A N 1
ATOM 1099 C CA . ILE A 1 131 ? -10.759 6.059 -2.096 1.00 94.00 131 ILE A CA 1
ATOM 1100 C C . ILE A 1 131 ? -9.401 6.670 -1.759 1.00 94.00 131 ILE A C 1
ATOM 1102 O O . ILE A 1 131 ? -8.611 6.056 -1.046 1.00 94.00 131 ILE A O 1
ATOM 1106 N N . PHE A 1 132 ? -9.154 7.905 -2.198 1.00 93.38 132 PHE A N 1
ATOM 1107 C CA . PHE A 1 132 ? -8.029 8.695 -1.696 1.00 93.38 132 PHE A CA 1
ATOM 1108 C C . PHE A 1 132 ? -8.448 9.509 -0.464 1.00 93.38 132 PHE A C 1
ATOM 1110 O O . PHE A 1 132 ? -9.424 10.262 -0.497 1.00 93.38 132 PHE A O 1
ATOM 1117 N N . VAL A 1 133 ? -7.715 9.350 0.635 1.00 91.88 133 VAL A N 1
ATOM 1118 C CA . VAL A 1 133 ? -7.956 10.011 1.918 1.00 91.88 133 VAL A CA 1
ATOM 1119 C C . VAL A 1 133 ? -6.942 11.139 2.106 1.00 91.88 133 VAL A C 1
ATOM 1121 O O . VAL A 1 133 ? -5.770 10.884 2.360 1.00 91.88 133 VAL A O 1
ATOM 1124 N N . LYS A 1 134 ? -7.415 12.388 1.999 1.00 84.25 134 LYS A N 1
ATOM 1125 C CA . LYS A 1 134 ? -6.597 13.611 2.146 1.00 84.25 134 LYS A CA 1
ATOM 1126 C C . LYS A 1 134 ? -6.440 14.113 3.587 1.00 84.25 134 LYS A C 1
ATOM 1128 O O . LYS A 1 134 ? -5.596 14.961 3.822 1.00 84.25 134 LYS A O 1
ATOM 1133 N N . ASN A 1 135 ? -7.303 13.670 4.503 1.00 88.56 135 ASN A N 1
ATOM 1134 C CA . ASN A 1 135 ? -7.306 14.082 5.910 1.00 88.56 135 ASN A CA 1
ATOM 1135 C C . ASN A 1 135 ? -7.609 12.862 6.798 1.00 88.56 135 ASN A C 1
ATOM 1137 O O . ASN A 1 135 ? -6.904 11.855 6.756 1.00 88.56 135 ASN A O 1
ATOM 1141 N N . VAL A 1 136 ? -8.712 12.917 7.543 1.00 91.00 136 VAL A N 1
ATOM 1142 C CA . VAL A 1 136 ? -9.273 11.792 8.282 1.00 91.00 136 VAL A CA 1
ATOM 1143 C C . VAL A 1 136 ? -10.491 11.274 7.539 1.00 91.00 136 VAL A C 1
ATOM 1145 O O . VAL A 1 136 ? -11.319 12.049 7.057 1.00 91.00 136 VAL A O 1
ATOM 1148 N N . LYS A 1 137 ? -10.607 9.952 7.436 1.00 93.75 137 LYS A N 1
ATOM 1149 C CA . LYS A 1 137 ? -11.801 9.305 6.908 1.00 93.75 137 LYS A CA 1
ATOM 1150 C C . LYS A 1 137 ? -12.149 8.081 7.723 1.00 93.75 137 LYS A C 1
ATOM 1152 O O . LYS A 1 137 ? -11.342 7.177 7.908 1.00 93.75 137 LYS A O 1
ATOM 1157 N N . LYS A 1 138 ? -13.404 8.037 8.138 1.00 93.44 138 LYS A N 1
ATOM 1158 C CA . LYS A 1 138 ? -14.006 6.877 8.766 1.00 93.44 138 LYS A CA 1
ATOM 1159 C C . LYS A 1 138 ? -14.591 5.963 7.694 1.00 93.44 138 LYS A C 1
ATOM 1161 O O . LYS A 1 138 ? -15.402 6.404 6.879 1.00 93.44 138 LYS A O 1
ATOM 1166 N N . LEU A 1 139 ? -14.166 4.707 7.681 1.00 94.00 139 LEU A N 1
ATOM 1167 C CA . LEU A 1 139 ? -14.642 3.675 6.771 1.00 94.00 139 LEU A CA 1
ATOM 1168 C C . LEU A 1 139 ? -15.290 2.558 7.589 1.00 94.00 139 LEU A C 1
ATOM 1170 O O . LEU A 1 139 ? -14.670 2.011 8.497 1.00 94.00 139 LEU A O 1
ATOM 1174 N N . LYS A 1 140 ? -16.539 2.225 7.268 1.00 92.44 140 LYS A N 1
ATOM 1175 C CA . LYS A 1 140 ? -17.256 1.111 7.888 1.00 92.44 140 LYS A CA 1
ATOM 1176 C C . LYS A 1 140 ? -17.351 -0.030 6.882 1.00 92.44 140 LYS A C 1
ATOM 1178 O O . LYS A 1 140 ? -17.980 0.143 5.841 1.00 92.44 140 LYS A O 1
ATOM 1183 N N . LEU A 1 141 ? -16.710 -1.153 7.193 1.00 90.75 141 LEU A N 1
ATOM 1184 C CA . LEU A 1 141 ? -16.747 -2.384 6.406 1.00 90.75 141 LEU A CA 1
ATOM 1185 C C . LEU A 1 141 ? -17.381 -3.471 7.274 1.00 90.75 141 LEU A C 1
ATOM 1187 O O . LEU A 1 141 ? -16.784 -3.881 8.267 1.00 90.75 141 LEU A O 1
ATOM 1191 N N . ASP A 1 142 ? -18.603 -3.880 6.938 1.00 86.75 142 ASP A N 1
ATOM 1192 C CA . ASP A 1 142 ? -19.429 -4.782 7.748 1.00 86.75 142 ASP A CA 1
ATOM 1193 C C . ASP A 1 142 ? -19.525 -4.336 9.228 1.00 86.75 142 ASP A C 1
ATOM 1195 O O . ASP A 1 142 ? -20.083 -3.276 9.543 1.00 86.75 142 ASP A O 1
ATOM 1199 N N . ASP A 1 143 ? -18.972 -5.135 10.141 1.00 81.56 143 ASP A N 1
ATOM 1200 C CA . ASP A 1 143 ? -18.903 -4.921 11.589 1.00 81.56 143 ASP A CA 1
ATOM 1201 C C . ASP A 1 143 ? -17.626 -4.178 12.034 1.00 81.56 143 ASP A C 1
ATOM 1203 O O . ASP A 1 143 ? -17.419 -3.917 13.221 1.00 81.56 143 ASP A O 1
ATOM 1207 N N . THR A 1 144 ? -16.740 -3.856 11.093 1.00 85.62 144 THR A N 1
ATOM 1208 C CA . THR A 1 144 ? -15.403 -3.340 11.366 1.00 85.62 144 THR A CA 1
ATOM 1209 C C . THR A 1 144 ? -15.296 -1.877 10.958 1.00 85.62 144 THR A C 1
ATOM 1211 O O . THR A 1 144 ? -15.403 -1.491 9.793 1.00 85.62 144 THR A O 1
ATOM 1214 N N . GLU A 1 145 ? -15.059 -1.038 11.960 1.00 90.88 145 GLU A N 1
ATOM 1215 C CA . GLU A 1 145 ? -14.867 0.396 11.797 1.00 90.88 145 GLU A CA 1
ATOM 1216 C C . GLU A 1 145 ? -13.378 0.747 11.744 1.00 90.88 145 GLU A C 1
ATOM 1218 O O . GLU A 1 145 ? -12.620 0.425 12.665 1.00 90.88 145 GLU A O 1
ATOM 1223 N N . ILE A 1 146 ? -12.972 1.426 10.671 1.00 93.69 146 ILE A N 1
ATOM 1224 C CA . ILE A 1 146 ? -11.585 1.785 10.389 1.00 93.69 146 ILE A CA 1
ATOM 1225 C C . ILE A 1 146 ? -11.471 3.303 10.274 1.00 93.69 146 ILE A C 1
ATOM 1227 O O . ILE A 1 146 ? -12.113 3.924 9.425 1.00 93.69 146 ILE A O 1
ATOM 1231 N N . LEU A 1 147 ? -10.624 3.904 11.101 1.00 94.38 147 LEU A N 1
ATOM 1232 C CA . LEU A 1 147 ? -10.256 5.310 11.007 1.00 94.38 147 LEU A CA 1
ATOM 1233 C C . LEU A 1 147 ? -8.954 5.439 10.224 1.00 94.38 147 LEU A C 1
ATOM 1235 O O . LEU A 1 147 ? -7.896 5.026 10.691 1.00 94.38 147 LEU A O 1
ATOM 1239 N N . LEU A 1 148 ? -9.041 6.009 9.030 1.00 94.31 148 LEU A N 1
ATOM 1240 C CA . LEU A 1 148 ? -7.903 6.313 8.175 1.00 94.31 148 LEU A CA 1
ATOM 1241 C C . LEU A 1 148 ? -7.442 7.739 8.479 1.00 94.31 148 LEU A C 1
ATOM 1243 O O . LEU A 1 148 ? -8.230 8.672 8.338 1.00 94.31 148 LEU A O 1
ATOM 1247 N N . ILE A 1 149 ? -6.187 7.908 8.889 1.00 91.88 149 ILE A N 1
ATOM 1248 C CA . ILE A 1 149 ? -5.593 9.212 9.216 1.00 91.88 149 ILE A CA 1
ATOM 1249 C C . ILE A 1 149 ? -4.394 9.423 8.296 1.00 91.88 149 ILE A C 1
ATOM 1251 O O . ILE A 1 149 ? -3.364 8.762 8.463 1.00 91.88 149 ILE A O 1
ATOM 1255 N N . SER A 1 150 ? -4.529 10.325 7.323 1.00 89.94 150 SER A N 1
ATOM 1256 C CA . SER A 1 150 ? -3.432 10.661 6.415 1.00 89.94 150 SER A CA 1
ATOM 1257 C C . SER A 1 150 ? -2.334 11.462 7.115 1.00 89.94 150 SER A C 1
ATOM 1259 O O . SER A 1 150 ? -2.554 12.050 8.175 1.00 89.94 150 SER A O 1
ATOM 1261 N N . TYR A 1 151 ? -1.129 11.459 6.549 1.00 89.06 151 TYR A N 1
ATOM 1262 C CA . TYR A 1 151 ? 0.017 12.114 7.168 1.00 89.06 151 TYR A CA 1
ATOM 1263 C C . TYR A 1 151 ? -0.211 13.615 7.421 1.00 89.06 151 TYR A C 1
ATOM 1265 O O . TYR A 1 151 ? -0.687 14.345 6.558 1.00 89.06 151 TYR A O 1
ATOM 1273 N N . SER A 1 152 ? 0.186 14.083 8.605 1.00 86.38 152 SER A N 1
ATOM 1274 C CA . SER A 1 152 ? -0.003 15.445 9.127 1.00 86.38 152 SER A CA 1
ATOM 1275 C C . SER A 1 152 ? -1.463 15.887 9.288 1.00 86.38 152 SER A C 1
ATOM 1277 O O . SER A 1 152 ? -1.729 17.078 9.458 1.00 86.38 152 SER A O 1
ATOM 1279 N N . SER A 1 153 ? -2.416 14.952 9.263 1.00 87.31 153 SER A N 1
ATOM 1280 C CA . SER A 1 153 ? -3.832 15.282 9.434 1.00 87.31 153 SER A CA 1
ATOM 1281 C C . SER A 1 153 ? -4.184 15.585 10.889 1.00 87.31 153 SER A C 1
ATOM 1283 O O . SER A 1 153 ? -3.691 14.919 11.805 1.00 87.31 153 SER A O 1
ATOM 1285 N N . PRO A 1 154 ? -5.096 16.540 11.138 1.00 83.38 154 PRO A N 1
ATOM 1286 C CA . PRO A 1 154 ? -5.697 16.687 12.457 1.00 83.38 154 PRO A CA 1
ATOM 1287 C C . PRO A 1 154 ? -6.547 15.449 12.783 1.00 83.38 154 PRO A C 1
ATOM 1289 O O . PRO A 1 154 ? -7.215 14.926 11.899 1.00 83.38 154 PRO A O 1
ATOM 1292 N N . PHE A 1 155 ? -6.559 15.000 14.041 1.00 82.50 155 PHE A N 1
ATOM 1293 C CA . PHE A 1 155 ? -7.404 13.890 14.506 1.00 82.50 155 PHE A CA 1
ATOM 1294 C C . PHE A 1 155 ? -8.113 14.242 15.820 1.00 82.50 155 PHE A C 1
ATOM 1296 O O . PHE A 1 155 ? -7.546 14.945 16.661 1.00 82.50 155 PHE A O 1
ATOM 1303 N N . ASP A 1 156 ? -9.324 13.710 16.019 1.00 82.88 156 ASP A N 1
ATOM 1304 C CA . ASP A 1 156 ? -10.075 13.839 17.271 1.00 82.88 156 ASP A CA 1
ATOM 1305 C C . ASP A 1 156 ? -9.903 12.588 18.154 1.00 82.88 156 ASP A C 1
ATOM 1307 O O . ASP A 1 156 ? -10.008 11.442 17.710 1.00 82.88 156 ASP A O 1
ATOM 1311 N N . SER A 1 157 ? -9.633 12.802 19.442 1.00 83.12 157 SER A N 1
ATOM 1312 C CA . SER A 1 157 ? -9.46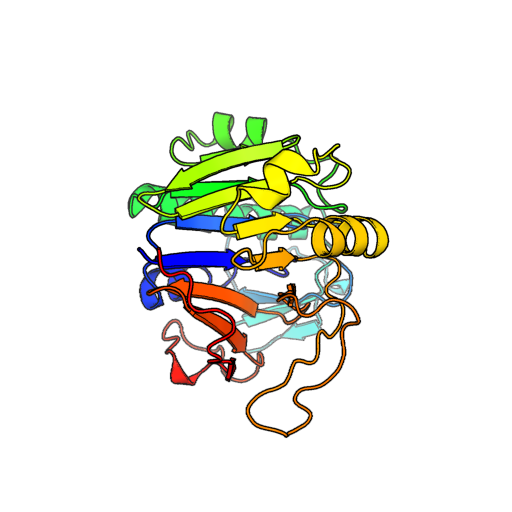1 11.721 20.420 1.00 83.12 157 SER A CA 1
ATOM 1313 C C . SER A 1 157 ? -10.712 10.856 20.634 1.00 83.12 157 SER A C 1
ATOM 1315 O O . SER A 1 157 ? -10.581 9.678 20.971 1.00 83.12 157 SER A O 1
ATOM 1317 N N . VAL A 1 158 ? -11.912 11.413 20.453 1.00 81.94 158 VAL A N 1
ATOM 1318 C CA . VAL A 1 158 ? -13.194 10.713 20.607 1.00 81.94 158 VAL A CA 1
ATOM 1319 C C . VAL A 1 158 ? -13.407 9.737 19.453 1.00 81.94 158 VAL A C 1
ATOM 1321 O O . VAL A 1 158 ? -13.810 8.598 19.683 1.00 81.94 158 VAL A O 1
ATOM 1324 N N . GLU A 1 159 ? -13.068 10.131 18.224 1.00 84.56 159 GLU A N 1
ATOM 1325 C CA . GLU A 1 159 ? -13.163 9.255 17.048 1.00 84.56 159 GLU A CA 1
ATOM 1326 C C . GLU A 1 159 ? -12.243 8.035 17.171 1.00 84.56 159 GLU A C 1
ATOM 1328 O O . GLU A 1 159 ? -12.646 6.907 16.877 1.00 84.56 159 GLU A O 1
ATOM 1333 N N . ILE A 1 160 ? -11.030 8.247 17.689 1.00 83.31 160 ILE A N 1
ATOM 1334 C CA . ILE A 1 160 ? -10.045 7.189 17.936 1.00 83.31 160 ILE A CA 1
ATOM 1335 C C . ILE A 1 160 ? -10.574 6.130 18.912 1.00 83.31 160 ILE A C 1
ATOM 1337 O O . ILE A 1 160 ? -10.330 4.941 18.715 1.00 83.31 160 ILE A O 1
ATOM 1341 N N . LYS A 1 161 ? -11.301 6.537 19.960 1.00 80.19 161 LYS A N 1
ATOM 1342 C CA . LYS A 1 161 ? -11.854 5.602 20.957 1.00 80.19 161 LYS A CA 1
ATOM 1343 C C . LYS A 1 161 ? -12.920 4.680 20.387 1.00 80.19 161 LYS A C 1
ATOM 1345 O O . LYS A 1 161 ? -13.035 3.549 20.847 1.00 80.19 161 LYS A O 1
ATOM 1350 N N . ASN A 1 162 ? -13.684 5.172 19.419 1.00 83.88 162 ASN A N 1
ATOM 1351 C CA . ASN A 1 162 ? -14.834 4.459 18.871 1.00 83.88 162 ASN A CA 1
ATOM 1352 C C . ASN A 1 162 ? -14.464 3.551 17.690 1.00 83.88 162 ASN A C 1
ATOM 1354 O O . ASN A 1 162 ? -15.252 2.688 17.318 1.00 83.88 162 ASN A O 1
ATOM 1358 N N . SER A 1 163 ? -13.257 3.707 17.141 1.00 85.94 163 SER A N 1
ATOM 1359 C CA . SER A 1 163 ? -12.800 2.957 15.971 1.00 85.94 163 SER A CA 1
ATOM 1360 C C . SER A 1 163 ? -12.144 1.633 16.370 1.00 85.94 163 SER A C 1
ATOM 1362 O O . SER A 1 163 ? -11.316 1.596 17.282 1.00 85.94 163 SER A O 1
ATOM 1364 N N . LYS A 1 164 ? -12.470 0.539 15.667 1.00 86.12 164 LYS A N 1
ATOM 1365 C CA . LYS A 1 164 ? -11.892 -0.804 15.897 1.00 86.12 164 LYS A CA 1
ATOM 1366 C C . LYS A 1 164 ? -10.441 -0.859 15.412 1.00 86.12 164 LYS A C 1
ATOM 1368 O O . LYS A 1 164 ? -9.570 -1.410 16.082 1.00 86.12 164 LYS A O 1
ATOM 1373 N N . ILE A 1 165 ? -10.169 -0.244 14.261 1.00 88.56 165 ILE A N 1
ATOM 1374 C CA . ILE A 1 165 ? -8.833 -0.133 13.670 1.00 88.56 165 ILE A CA 1
ATOM 1375 C C . ILE A 1 165 ? -8.551 1.342 13.377 1.00 88.56 165 ILE A C 1
ATOM 1377 O O . ILE A 1 165 ? -9.388 2.042 12.819 1.00 88.56 165 ILE A O 1
ATOM 1381 N N . VAL A 1 166 ? -7.358 1.815 13.718 1.00 90.25 166 VAL A N 1
ATOM 1382 C CA . VAL A 1 166 ? -6.834 3.120 13.310 1.00 90.25 166 VAL A CA 1
ATOM 1383 C C . VAL A 1 166 ? -5.634 2.870 12.406 1.00 90.25 166 VAL A C 1
ATOM 1385 O O . VAL A 1 166 ? -4.653 2.276 12.846 1.00 90.25 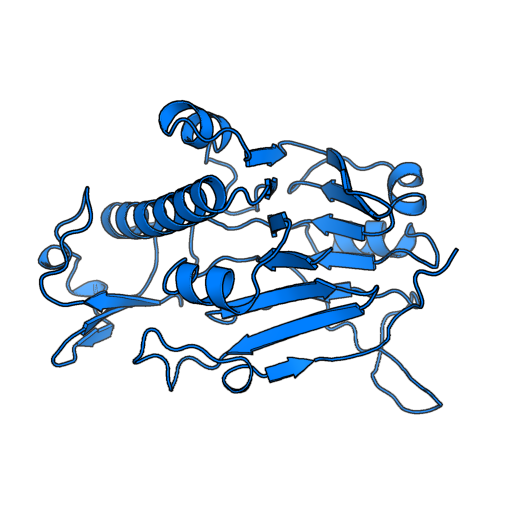166 VAL A O 1
ATOM 1388 N N . ALA A 1 167 ? -5.707 3.299 11.148 1.00 91.56 167 ALA A N 1
ATOM 1389 C CA . ALA A 1 167 ? -4.643 3.120 10.167 1.00 91.56 167 ALA A CA 1
ATOM 1390 C C . ALA A 1 167 ? -4.043 4.469 9.760 1.00 91.56 167 ALA A C 1
ATOM 1392 O O . ALA A 1 167 ? -4.774 5.413 9.447 1.00 91.56 167 ALA A O 1
ATOM 1393 N N . THR A 1 168 ? -2.715 4.578 9.787 1.00 90.56 168 THR A N 1
ATOM 1394 C CA . THR A 1 168 ? -2.024 5.858 9.580 1.00 90.56 168 THR A CA 1
ATOM 1395 C C . THR A 1 168 ? -0.592 5.695 9.055 1.00 90.56 168 THR A C 1
ATOM 1397 O O . THR A 1 168 ? -0.049 4.595 9.059 1.00 90.56 168 THR A O 1
ATOM 1400 N N . HIS A 1 169 ? 0.031 6.798 8.633 1.00 87.69 169 HIS A N 1
ATOM 1401 C CA . HIS A 1 169 ? 1.455 6.892 8.260 1.00 87.69 169 HIS A CA 1
ATOM 1402 C C . HIS A 1 169 ? 2.190 7.951 9.097 1.00 87.69 169 HIS A C 1
ATOM 1404 O O . HIS A 1 169 ? 3.090 8.649 8.641 1.00 87.69 169 HIS A O 1
ATOM 1410 N N . GLU A 1 170 ? 1.726 8.170 10.323 1.00 86.12 170 GLU A N 1
ATOM 1411 C CA . GLU A 1 170 ? 2.106 9.328 11.126 1.00 86.12 170 GLU A CA 1
ATOM 1412 C C . GLU A 1 170 ? 3.475 9.236 11.813 1.00 86.12 170 GLU A C 1
ATOM 1414 O O . GLU A 1 170 ? 4.066 8.173 12.021 1.00 86.12 170 GLU A O 1
ATOM 1419 N N . ARG A 1 171 ? 3.976 10.400 12.244 1.00 78.88 171 ARG A N 1
ATOM 1420 C CA . ARG A 1 171 ? 5.223 10.486 13.018 1.00 78.88 171 ARG A CA 1
ATOM 1421 C C . ARG A 1 171 ? 5.066 9.854 14.398 1.00 78.88 171 ARG A C 1
ATOM 1423 O O . ARG A 1 171 ? 4.006 9.913 15.021 1.00 78.88 171 ARG A O 1
ATOM 1430 N N . LYS A 1 172 ? 6.182 9.380 14.965 1.00 75.38 172 LYS A N 1
ATOM 1431 C CA . LYS A 1 172 ? 6.245 8.745 16.297 1.00 75.38 172 LYS A CA 1
ATOM 1432 C C . LYS A 1 172 ? 5.464 9.487 17.396 1.00 75.38 172 LYS A C 1
ATOM 1434 O O . LYS A 1 172 ? 4.767 8.847 18.177 1.00 75.38 172 LYS A O 1
ATOM 1439 N N . PHE A 1 173 ? 5.574 10.814 17.490 1.00 76.12 173 PHE A N 1
ATOM 1440 C CA . PHE A 1 173 ? 4.897 11.579 18.549 1.00 76.12 173 PHE A CA 1
ATOM 1441 C C . PHE A 1 173 ? 3.373 11.659 18.354 1.00 76.12 173 PHE A C 1
ATOM 1443 O O . PHE A 1 173 ? 2.636 11.662 19.339 1.00 76.12 173 PHE A O 1
ATOM 1450 N N . ILE A 1 174 ? 2.891 11.698 17.108 1.00 81.50 174 ILE A N 1
ATOM 1451 C CA . ILE A 1 174 ? 1.460 11.622 16.792 1.00 81.50 174 ILE A CA 1
ATOM 1452 C C . ILE A 1 174 ? 0.950 10.218 17.091 1.00 81.50 174 ILE A C 1
ATOM 1454 O O . ILE A 1 174 ? -0.040 10.064 17.801 1.00 81.50 174 ILE A O 1
ATOM 1458 N N . LEU A 1 175 ? 1.694 9.198 16.668 1.00 79.12 175 LEU A N 1
ATOM 1459 C CA . LEU A 1 175 ? 1.375 7.807 16.953 1.00 79.12 175 LEU A CA 1
ATOM 1460 C C . LEU A 1 175 ? 1.252 7.546 18.461 1.00 79.12 175 LEU A C 1
ATOM 1462 O O . LEU A 1 175 ? 0.311 6.898 18.900 1.00 79.12 175 LEU A O 1
ATOM 1466 N N . GLN A 1 176 ? 2.133 8.121 19.285 1.00 76.69 176 GLN A N 1
ATOM 1467 C CA . GLN A 1 176 ? 2.019 8.059 20.747 1.00 76.69 176 GLN A CA 1
ATOM 1468 C C . GLN A 1 176 ? 0.738 8.716 21.279 1.00 76.69 176 GLN A C 1
ATOM 1470 O O . GLN A 1 176 ? 0.139 8.206 22.226 1.00 76.69 176 GLN A O 1
ATOM 1475 N N . LYS A 1 177 ? 0.300 9.838 20.693 1.00 79.50 177 LYS A N 1
ATOM 1476 C CA . LYS A 1 177 ? -0.974 10.473 21.060 1.00 79.50 177 LYS A CA 1
ATOM 1477 C C . LYS A 1 177 ? -2.164 9.599 20.667 1.00 79.50 177 LYS A C 1
ATOM 1479 O O . LYS A 1 177 ? -3.067 9.444 21.485 1.00 79.50 177 LYS A O 1
ATOM 1484 N N . ILE A 1 178 ? -2.146 9.001 19.475 1.00 81.38 178 ILE A N 1
ATOM 1485 C CA . ILE A 1 178 ? -3.167 8.044 19.029 1.00 81.38 178 ILE A CA 1
ATOM 1486 C C . ILE A 1 178 ? -3.209 6.866 20.008 1.00 81.38 178 ILE A C 1
ATOM 1488 O O . ILE A 1 178 ? -4.256 6.596 20.595 1.00 81.38 178 ILE A O 1
ATOM 1492 N N . ILE A 1 179 ? -2.043 6.268 20.291 1.00 76.38 179 ILE A N 1
ATOM 1493 C CA . ILE A 1 179 ? -1.860 5.182 21.261 1.00 76.38 179 ILE A CA 1
ATOM 1494 C C . ILE A 1 179 ? -2.474 5.544 22.615 1.00 76.38 179 ILE A C 1
ATOM 1496 O O . ILE A 1 179 ? -3.292 4.801 23.135 1.00 76.38 179 ILE A O 1
ATOM 1500 N N . ARG A 1 180 ? -2.186 6.714 23.187 1.00 76.00 180 ARG A N 1
ATOM 1501 C CA . ARG A 1 180 ? -2.776 7.122 24.477 1.00 76.00 180 ARG A CA 1
ATOM 1502 C C . ARG A 1 180 ? -4.303 7.193 24.451 1.00 76.00 180 ARG A C 1
ATOM 1504 O O . ARG A 1 180 ? -4.932 6.831 25.442 1.00 76.00 180 ARG A O 1
ATOM 1511 N N . ASN A 1 181 ? -4.890 7.584 23.324 1.00 78.19 181 ASN A N 1
ATOM 1512 C CA . ASN A 1 181 ? -6.322 7.837 23.210 1.00 78.19 181 ASN A CA 1
ATOM 1513 C C . ASN A 1 181 ? -7.157 6.647 22.723 1.00 78.19 181 ASN A C 1
ATOM 1515 O O . ASN A 1 181 ? -8.370 6.737 22.837 1.00 78.19 181 ASN A O 1
ATOM 1519 N N . LEU A 1 182 ? -6.575 5.536 22.249 1.00 75.88 182 LEU A N 1
ATOM 1520 C CA . LEU A 1 182 ? -7.385 4.378 21.820 1.00 75.88 182 LEU A CA 1
ATOM 1521 C C . LEU A 1 182 ? -8.276 3.805 22.914 1.00 75.88 182 LEU A C 1
ATOM 1523 O O . LEU A 1 182 ? -7.898 3.769 24.091 1.00 75.88 182 LEU A O 1
ATOM 1527 N N . GLY A 1 183 ? -9.418 3.279 22.479 1.00 68.75 183 GLY A N 1
ATOM 1528 C CA . GLY A 1 183 ? -10.227 2.368 23.271 1.00 68.75 183 GLY A CA 1
ATOM 1529 C C . GLY A 1 183 ? -9.466 1.078 23.593 1.00 68.75 183 GLY A C 1
ATOM 1530 O O . GLY A 1 183 ? -8.443 0.762 22.984 1.00 68.75 183 GLY A O 1
ATOM 1531 N N . LYS A 1 184 ? -9.963 0.328 24.582 1.00 65.81 184 LYS A N 1
ATOM 1532 C CA . LYS A 1 184 ? -9.349 -0.939 25.019 1.00 65.81 184 LYS A CA 1
ATOM 1533 C C . LYS A 1 184 ? -9.328 -2.002 23.914 1.00 65.81 184 LYS A C 1
ATOM 1535 O O . LYS A 1 184 ? -8.388 -2.781 23.849 1.00 65.81 184 LYS A O 1
ATOM 1540 N N . CYS A 1 185 ? -10.338 -2.001 23.047 1.00 63.66 185 CYS A N 1
ATOM 1541 C CA . CYS A 1 185 ? -10.512 -2.981 21.974 1.00 63.66 185 CYS A CA 1
ATOM 1542 C C . CYS A 1 185 ? -10.161 -2.400 20.596 1.00 63.66 185 CYS A C 1
ATOM 1544 O O . CYS A 1 185 ? -10.716 -2.826 19.590 1.00 63.66 185 CYS A O 1
ATOM 1546 N N . SER A 1 186 ? -9.284 -1.398 20.541 1.00 72.75 186 SER A N 1
ATOM 1547 C CA . SER A 1 186 ? -8.884 -0.757 19.288 1.00 72.75 186 SER A CA 1
ATOM 1548 C C . SER A 1 186 ? -7.424 -1.068 18.962 1.00 72.75 186 SER A C 1
ATOM 1550 O O . SER A 1 186 ? -6.575 -1.134 19.853 1.00 72.75 186 SER A O 1
ATOM 1552 N N . VAL A 1 187 ? -7.113 -1.220 17.676 1.00 78.38 187 VAL A N 1
ATOM 1553 C CA . VAL A 1 187 ? -5.756 -1.494 17.175 1.00 78.38 187 VAL A CA 1
ATOM 1554 C C . VAL A 1 187 ? -5.245 -0.317 16.354 1.00 78.38 187 VAL A C 1
ATOM 1556 O O . VAL A 1 187 ? -6.007 0.269 15.591 1.00 78.38 187 VAL A O 1
ATOM 1559 N N . VAL A 1 188 ? -3.949 -0.002 16.459 1.00 80.50 188 VAL A N 1
ATOM 1560 C CA . VAL A 1 188 ? -3.276 0.910 15.520 1.00 80.50 188 VAL A CA 1
ATOM 1561 C C . VAL A 1 188 ? -2.413 0.117 14.555 1.00 80.50 188 VAL A C 1
ATOM 1563 O O . VAL A 1 188 ? -1.589 -0.696 14.978 1.00 80.50 188 VAL A O 1
ATOM 1566 N N . ILE A 1 189 ? -2.542 0.409 13.268 1.00 82.00 189 ILE A N 1
ATOM 1567 C CA . ILE A 1 189 ? -1.619 -0.041 12.232 1.00 82.00 189 ILE A CA 1
ATOM 1568 C C . ILE A 1 189 ? -0.947 1.170 11.587 1.00 82.00 189 ILE A C 1
ATOM 1570 O O . ILE A 1 189 ? -1.608 2.150 11.243 1.00 82.00 189 ILE A O 1
ATOM 1574 N N . SER A 1 190 ? 0.380 1.125 11.492 1.00 82.81 190 SER A N 1
ATOM 1575 C CA . SER A 1 190 ? 1.184 2.251 11.026 1.00 82.81 190 SER A CA 1
ATOM 1576 C C . SER A 1 190 ? 2.302 1.811 10.094 1.00 82.81 190 SER A C 1
ATOM 1578 O O . SER A 1 190 ? 2.913 0.755 10.291 1.00 82.81 190 SER A O 1
ATOM 1580 N N . GLY A 1 191 ? 2.568 2.672 9.119 1.00 74.31 191 GLY A N 1
ATOM 1581 C CA . GLY A 1 191 ? 3.717 2.630 8.230 1.00 74.31 191 GLY A CA 1
ATOM 1582 C C . GLY A 1 191 ? 4.992 3.246 8.795 1.00 74.31 191 GLY A C 1
ATOM 1583 O O . GLY A 1 191 ? 5.615 2.698 9.709 1.00 74.31 191 GLY A O 1
ATOM 1584 N N . HIS A 1 192 ? 5.304 4.438 8.272 1.00 72.75 192 HIS A N 1
ATOM 1585 C CA . HIS A 1 192 ? 6.448 5.335 8.489 1.00 72.75 192 HIS A CA 1
ATOM 1586 C C . HIS A 1 192 ? 7.301 5.032 9.723 1.00 72.75 192 HIS A C 1
ATOM 1588 O O . HIS A 1 192 ? 8.482 4.682 9.662 1.00 72.75 192 HIS A O 1
ATOM 1594 N N . TYR A 1 193 ? 6.674 5.189 10.887 1.00 61.91 193 TYR A N 1
ATOM 1595 C CA . TYR A 1 193 ? 7.208 4.775 12.161 1.00 61.91 193 TYR A CA 1
ATOM 1596 C C . TYR A 1 193 ? 6.263 3.748 12.756 1.00 61.91 193 TYR A C 1
ATOM 1598 O O . TYR A 1 193 ? 5.107 4.031 13.066 1.00 61.91 193 TYR A O 1
ATOM 1606 N N . GLY A 1 194 ? 6.821 2.586 13.055 1.00 45.91 194 GLY A N 1
ATOM 1607 C CA . GLY A 1 194 ? 6.376 1.816 14.193 1.00 45.91 194 GLY A CA 1
ATOM 1608 C C . GLY A 1 194 ? 7.472 1.820 15.239 1.00 45.91 194 GLY A C 1
ATOM 1609 O O . GLY A 1 194 ? 8.658 1.644 14.949 1.00 45.91 194 GLY A O 1
ATOM 1610 N N . ILE A 1 195 ? 7.076 2.071 16.476 1.00 39.88 195 ILE A N 1
ATOM 1611 C CA . ILE A 1 195 ? 7.905 1.714 17.617 1.00 39.88 195 ILE A CA 1
ATOM 1612 C C . ILE A 1 195 ? 7.956 0.180 17.615 1.00 39.88 195 ILE A C 1
ATOM 1614 O O . ILE A 1 195 ? 6.939 -0.448 17.323 1.00 39.88 195 ILE A O 1
ATOM 1618 N N . ASN A 1 196 ? 9.105 -0.424 17.922 1.00 39.38 196 ASN A N 1
ATOM 1619 C CA . ASN A 1 196 ? 9.134 -1.831 18.316 1.00 39.38 196 ASN A CA 1
ATOM 1620 C C . ASN A 1 196 ? 8.237 -1.964 19.554 1.00 39.38 196 ASN A C 1
ATOM 1622 O O . ASN A 1 196 ? 8.675 -1.671 20.662 1.00 39.38 196 ASN A O 1
ATOM 1626 N N . VAL A 1 197 ? 6.958 -2.298 19.361 1.00 40.75 197 VAL A N 1
ATOM 1627 C CA . VAL A 1 197 ? 6.046 -2.614 20.459 1.00 40.75 197 VAL A CA 1
ATOM 1628 C C . VAL A 1 197 ? 6.148 -4.096 20.675 1.00 40.75 197 VAL A C 1
ATOM 1630 O O . VAL A 1 197 ? 5.463 -4.951 20.126 1.00 40.75 197 VAL A O 1
ATOM 1633 N N . GLU A 1 198 ? 7.140 -4.355 21.470 1.00 34.31 198 GLU A N 1
ATOM 1634 C CA . GLU A 1 198 ? 7.200 -5.478 22.330 1.00 34.31 198 GLU A CA 1
ATOM 1635 C C . GLU A 1 198 ? 5.863 -5.640 23.178 1.00 34.31 198 GLU A C 1
ATOM 1637 O O . GLU A 1 198 ? 5.269 -4.633 23.572 1.00 34.31 198 GLU A O 1
ATOM 1642 N N . LEU A 1 199 ? 5.351 -6.868 23.435 1.00 35.12 199 LEU A N 1
ATOM 1643 C CA . LEU A 1 199 ? 4.019 -7.216 24.050 1.00 35.12 199 LEU A CA 1
ATOM 1644 C C . LEU A 1 199 ? 4.111 -8.182 25.270 1.00 35.12 199 LEU A C 1
ATOM 1646 O O . LEU A 1 199 ? 5.192 -8.528 25.640 1.00 35.12 199 LEU A O 1
ATOM 1650 N N . TYR A 1 200 ? 3.099 -8.716 25.964 1.00 33.44 200 TYR A N 1
ATOM 1651 C CA . TYR A 1 200 ? 3.324 -9.844 26.930 1.00 33.44 200 TYR A CA 1
ATOM 1652 C C . TYR A 1 200 ? 2.147 -10.824 26.898 1.00 33.44 200 TYR A C 1
ATOM 1654 O O . TYR A 1 200 ? 1.017 -10.409 26.660 1.00 33.44 200 TYR A O 1
ATOM 1662 N N . SER A 1 201 ? 2.403 -12.111 27.153 1.00 32.03 201 SER A N 1
ATOM 1663 C CA . SER A 1 201 ? 1.384 -13.158 27.323 1.00 32.03 201 SER A CA 1
ATOM 1664 C C . SER A 1 201 ? 1.793 -14.066 28.486 1.00 32.03 201 SER A C 1
ATOM 1666 O O . SER A 1 201 ? 2.954 -14.450 28.583 1.00 32.03 201 SER A O 1
ATOM 1668 N N . GLU A 1 202 ? 0.857 -14.334 29.403 1.00 32.84 202 GLU A N 1
ATOM 1669 C CA . GLU A 1 202 ? 0.938 -15.400 30.420 1.00 32.84 202 GLU A CA 1
ATOM 1670 C C . GLU A 1 202 ? 2.267 -15.494 31.203 1.00 32.84 202 GLU A C 1
ATOM 1672 O O . GLU A 1 202 ? 2.766 -16.578 31.483 1.00 32.84 202 GLU A O 1
ATOM 1677 N N . LYS A 1 203 ? 2.778 -14.334 31.645 1.00 33.19 203 LYS A N 1
ATOM 1678 C CA . LYS A 1 203 ? 3.971 -14.131 32.501 1.00 33.19 203 LYS A CA 1
ATOM 1679 C C . LYS A 1 203 ? 5.345 -14.086 31.809 1.00 33.19 203 LYS A C 1
ATOM 1681 O O . LYS A 1 203 ? 6.323 -13.884 32.524 1.00 33.19 203 LYS A O 1
ATOM 1686 N N . GLU A 1 204 ? 5.450 -14.122 30.476 1.00 29.17 204 GLU A N 1
ATOM 1687 C CA . GLU A 1 204 ? 6.730 -13.876 29.779 1.00 29.17 204 GLU A CA 1
ATOM 1688 C C . GLU A 1 204 ? 6.782 -12.587 28.947 1.00 29.17 204 GLU A C 1
ATOM 1690 O O . GLU A 1 204 ? 5.803 -12.146 28.336 1.00 29.17 204 GLU A O 1
ATOM 1695 N N . LYS A 1 205 ? 7.985 -11.992 28.940 1.00 35.62 205 LYS A N 1
ATOM 1696 C CA . LYS A 1 205 ? 8.370 -10.759 28.248 1.00 35.62 205 LYS A CA 1
ATOM 1697 C C . LYS A 1 205 ? 8.394 -10.918 26.743 1.00 35.62 205 LYS A C 1
ATOM 1699 O O . LYS A 1 205 ? 9.429 -11.145 26.140 1.00 35.62 205 LYS A O 1
ATOM 1704 N N . VAL A 1 206 ? 7.232 -10.679 26.141 1.00 40.66 206 VAL A N 1
ATOM 1705 C CA . VAL A 1 206 ? 7.084 -10.439 24.700 1.00 40.66 206 VAL A CA 1
ATOM 1706 C C . VAL A 1 206 ? 7.476 -8.952 24.355 1.00 40.66 206 VAL A C 1
ATOM 1708 O O . VAL A 1 206 ? 7.632 -8.603 23.184 1.00 40.66 206 VAL A O 1
ATOM 1711 N N . ALA A 1 207 ? 7.679 -8.156 25.439 1.00 36.22 207 ALA A N 1
ATOM 1712 C CA . ALA A 1 207 ? 8.250 -6.853 25.793 1.00 36.22 207 ALA A CA 1
ATOM 1713 C C . ALA A 1 207 ? 7.386 -5.505 25.834 1.00 36.22 207 ALA A C 1
ATOM 1715 O O . ALA A 1 207 ? 6.174 -5.550 25.998 1.00 36.22 207 ALA A O 1
ATOM 1716 N N . SER A 1 208 ? 8.007 -4.310 25.910 1.00 33.41 208 SER A N 1
ATOM 1717 C CA . SER A 1 208 ? 7.515 -2.988 26.376 1.00 33.41 208 SER A CA 1
ATOM 1718 C C . SER A 1 208 ? 6.856 -1.955 25.407 1.00 33.41 208 SER A C 1
ATOM 1720 O O . SER A 1 208 ? 7.459 -1.386 24.498 1.00 33.41 208 SER A O 1
ATOM 1722 N N . SER A 1 209 ? 5.642 -1.528 25.777 1.00 36.44 209 SER A N 1
ATOM 1723 C CA . SER A 1 209 ? 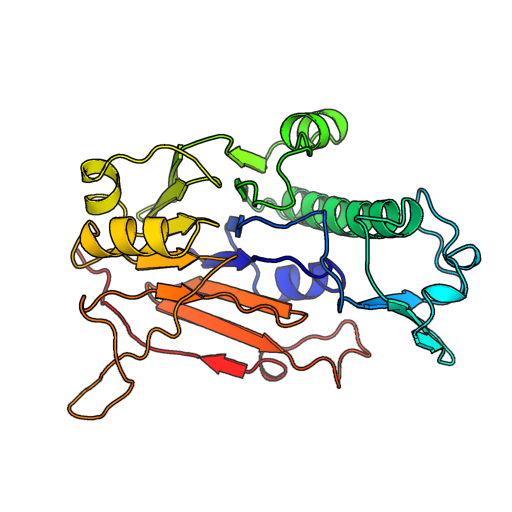5.087 -0.176 25.581 1.00 36.44 209 SER A CA 1
ATOM 1724 C C . SER A 1 209 ? 4.408 0.235 26.891 1.00 36.44 209 SER A C 1
ATOM 1726 O O . SER A 1 209 ? 3.731 -0.586 27.503 1.00 36.44 209 SER A O 1
ATOM 1728 N N . TYR A 1 210 ? 4.542 1.494 27.325 1.00 36.19 210 TYR A N 1
ATOM 1729 C CA . TYR A 1 210 ? 3.920 2.000 28.565 1.00 36.19 210 TYR A CA 1
ATOM 1730 C C . TYR A 1 210 ? 2.372 1.932 28.582 1.00 36.19 210 TYR A C 1
ATOM 1732 O O . TYR A 1 210 ? 1.775 2.296 29.590 1.00 36.19 210 TYR A O 1
ATOM 1740 N N . TYR A 1 211 ? 1.711 1.531 27.485 1.00 35.53 211 TYR A N 1
ATOM 1741 C CA . TYR A 1 211 ? 0.281 1.781 27.258 1.00 35.53 211 TYR A CA 1
ATOM 1742 C C . TYR A 1 211 ? -0.610 0.550 27.002 1.00 35.53 211 TYR A C 1
ATOM 1744 O O . TYR A 1 211 ? -1.762 0.767 26.646 1.00 35.53 211 TYR A O 1
ATOM 1752 N N . GLU A 1 212 ? -0.135 -0.697 27.142 1.00 41.94 212 GLU A N 1
ATOM 1753 C CA . GLU A 1 212 ? -0.956 -1.927 26.952 1.00 41.94 212 GLU A CA 1
ATOM 1754 C C . GLU A 1 212 ? -1.747 -1.994 25.620 1.00 41.94 212 GLU A C 1
ATOM 1756 O O . GLU A 1 212 ? -2.828 -2.572 25.543 1.00 41.94 212 GLU A O 1
ATOM 1761 N N . LYS A 1 213 ? -1.243 -1.374 24.547 1.00 49.41 213 LYS A N 1
ATOM 1762 C CA . LYS A 1 213 ? -1.969 -1.216 23.274 1.00 49.41 213 LYS A CA 1
ATOM 1763 C C . LYS A 1 213 ? -1.176 -1.757 22.099 1.00 49.41 213 LYS A C 1
ATOM 1765 O O . LYS A 1 213 ? 0.038 -1.558 22.024 1.00 49.41 213 LYS A O 1
ATOM 1770 N N . LEU A 1 214 ? -1.881 -2.410 21.173 1.00 50.47 214 LEU A N 1
ATOM 1771 C CA . LEU A 1 214 ? -1.279 -3.019 19.996 1.00 50.47 214 LEU A CA 1
ATOM 1772 C C . LEU A 1 214 ? -0.961 -1.973 18.921 1.00 50.47 214 LEU A C 1
ATOM 1774 O O . LEU A 1 214 ? -1.863 -1.319 18.394 1.00 50.47 214 LEU A O 1
ATOM 1778 N N . LEU A 1 215 ? 0.318 -1.905 18.553 1.00 52.69 215 LEU A N 1
ATOM 1779 C CA . LEU A 1 215 ? 0.798 -1.240 17.350 1.00 52.69 215 LEU A CA 1
ATOM 1780 C C . LEU A 1 215 ? 1.349 -2.286 16.382 1.00 52.69 215 LEU A C 1
ATOM 1782 O O . LEU A 1 215 ? 2.274 -3.021 16.726 1.00 52.69 215 LEU A O 1
ATOM 1786 N N . ILE A 1 216 ? 0.826 -2.310 15.162 1.00 56.75 216 ILE A N 1
ATOM 1787 C CA . ILE A 1 216 ? 1.386 -3.109 14.074 1.00 56.75 216 ILE A CA 1
ATOM 1788 C C . ILE A 1 216 ? 2.221 -2.188 13.200 1.00 56.75 216 ILE A C 1
ATOM 1790 O O . ILE A 1 216 ? 1.693 -1.269 12.576 1.00 56.75 216 ILE A O 1
ATOM 1794 N N . LYS A 1 217 ? 3.527 -2.452 13.173 1.00 59.44 217 LYS A N 1
ATOM 1795 C CA . LYS A 1 217 ? 4.456 -1.834 12.235 1.00 59.44 217 LYS A CA 1
ATOM 1796 C C . LYS A 1 217 ? 4.587 -2.704 10.996 1.00 59.44 217 LYS A C 1
ATOM 1798 O O . LYS A 1 217 ? 4.998 -3.864 11.103 1.00 59.44 217 LYS A O 1
ATOM 1803 N N . ILE A 1 218 ? 4.313 -2.125 9.838 1.00 55.25 218 ILE A N 1
ATOM 1804 C CA . ILE A 1 218 ? 4.746 -2.696 8.567 1.00 55.25 218 ILE A CA 1
ATOM 1805 C C . ILE A 1 218 ? 6.162 -2.158 8.324 1.00 55.25 218 ILE A C 1
ATOM 1807 O O . ILE A 1 218 ? 6.362 -0.957 8.209 1.00 55.25 218 ILE A O 1
ATOM 1811 N N . ASP A 1 219 ? 7.164 -3.035 8.416 1.00 55.22 219 ASP A N 1
ATOM 1812 C CA . ASP A 1 219 ? 8.577 -2.643 8.345 1.00 55.22 219 ASP A CA 1
ATOM 1813 C C . ASP A 1 219 ? 9.025 -2.317 6.913 1.00 55.22 219 ASP A C 1
ATOM 1815 O O . ASP A 1 219 ? 8.446 -2.794 5.942 1.00 55.22 219 ASP A O 1
ATOM 1819 N N . ASN A 1 220 ? 10.156 -1.609 6.809 1.00 51.94 220 ASN A N 1
ATOM 1820 C CA . ASN A 1 220 ? 10.870 -1.286 5.565 1.00 51.94 220 ASN A CA 1
ATOM 1821 C C . ASN A 1 220 ? 11.581 -2.503 4.943 1.00 51.94 220 ASN A C 1
ATOM 1823 O O . ASN A 1 220 ? 12.735 -2.410 4.528 1.00 51.94 220 ASN A O 1
ATOM 1827 N N . PHE A 1 221 ? 10.932 -3.664 4.941 1.00 50.94 221 PHE A N 1
ATOM 1828 C CA . PHE A 1 221 ? 11.399 -4.836 4.210 1.00 50.94 221 PHE A CA 1
ATOM 1829 C C . PHE A 1 221 ? 10.792 -4.809 2.805 1.00 50.94 221 PHE A C 1
ATOM 1831 O O . PHE A 1 221 ? 9.648 -4.374 2.676 1.00 50.94 221 PHE A O 1
ATOM 1838 N N . PRO A 1 222 ? 11.509 -5.282 1.769 1.00 53.06 222 PRO A N 1
ATOM 1839 C CA . PRO A 1 222 ? 11.090 -5.176 0.371 1.00 53.06 222 PRO A CA 1
ATOM 1840 C C . PRO A 1 222 ? 9.643 -5.613 0.122 1.00 53.06 222 PRO A C 1
ATOM 1842 O O . PRO A 1 222 ? 8.962 -4.984 -0.678 1.00 53.06 222 PRO A O 1
ATOM 1845 N N . PHE A 1 223 ? 9.155 -6.607 0.875 1.00 61.28 223 PHE A N 1
ATOM 1846 C CA . PHE A 1 223 ? 7.729 -6.901 0.998 1.00 61.28 223 PHE A CA 1
ATOM 1847 C C . PHE A 1 223 ? 7.352 -7.189 2.453 1.00 61.28 223 PHE A C 1
ATOM 1849 O O . PHE A 1 223 ? 7.650 -8.264 2.985 1.00 61.28 223 PHE A O 1
ATOM 1856 N N . SER A 1 224 ? 6.677 -6.231 3.092 1.00 69.81 224 SER A N 1
ATOM 1857 C CA . SER A 1 224 ? 6.002 -6.408 4.382 1.00 69.81 224 SER A CA 1
ATOM 1858 C C . SER A 1 224 ? 4.553 -5.952 4.284 1.00 69.81 224 SER A C 1
ATOM 1860 O O . SER A 1 224 ? 4.265 -4.911 3.700 1.00 69.81 224 SER A O 1
ATOM 1862 N N . PHE A 1 225 ? 3.635 -6.710 4.875 1.00 73.25 225 PHE A N 1
ATOM 1863 C CA . PHE A 1 225 ? 2.219 -6.349 4.929 1.00 73.25 225 PHE A CA 1
ATOM 1864 C C . PHE A 1 225 ? 1.525 -7.037 6.100 1.00 73.25 225 PHE A C 1
ATOM 1866 O O . PHE A 1 225 ? 1.995 -8.054 6.616 1.00 73.25 225 PHE A O 1
ATOM 1873 N N . ALA A 1 226 ? 0.388 -6.491 6.518 1.00 81.12 226 ALA A N 1
ATOM 1874 C CA . ALA A 1 226 ? -0.462 -7.099 7.530 1.00 81.12 226 ALA A CA 1
ATOM 1875 C C . ALA A 1 226 ? -1.793 -7.536 6.917 1.00 81.12 226 ALA A C 1
ATOM 1877 O O . ALA A 1 226 ? -2.383 -6.814 6.115 1.00 81.12 226 ALA A O 1
ATOM 1878 N N . VAL A 1 227 ? -2.284 -8.699 7.333 1.00 80.44 227 VAL A N 1
ATOM 1879 C CA . VAL A 1 227 ? -3.618 -9.193 6.983 1.00 80.44 227 VAL A CA 1
ATOM 1880 C C . VAL A 1 227 ? -4.454 -9.276 8.250 1.00 80.44 227 VAL A C 1
ATOM 1882 O O . VAL A 1 227 ? -4.006 -9.849 9.240 1.00 80.44 227 VAL A O 1
ATOM 1885 N N . TYR A 1 228 ? -5.654 -8.706 8.219 1.00 84.12 228 TYR A N 1
ATOM 1886 C CA . TYR A 1 228 ? -6.659 -8.840 9.266 1.00 84.12 228 TYR A CA 1
ATOM 1887 C C . TYR A 1 228 ? -7.769 -9.780 8.811 1.00 84.12 228 TYR A C 1
ATOM 1889 O O . TYR A 1 228 ? -8.420 -9.518 7.802 1.00 84.12 228 TYR A O 1
ATOM 1897 N N . GLU A 1 229 ? -8.002 -10.850 9.561 1.00 83.75 229 GLU A N 1
ATOM 1898 C CA . GLU A 1 229 ? -9.057 -11.828 9.301 1.00 83.75 229 GLU A CA 1
ATOM 1899 C C . GLU A 1 229 ? -9.478 -12.491 10.618 1.00 83.75 229 GLU A C 1
ATOM 1901 O O . GLU A 1 229 ? -8.634 -12.789 11.463 1.00 83.75 229 GLU A O 1
ATOM 1906 N N . ASN A 1 230 ? -10.781 -12.730 10.810 1.00 80.88 230 ASN A N 1
ATOM 1907 C CA . ASN A 1 230 ? -11.325 -13.382 12.013 1.00 80.88 230 ASN A CA 1
ATOM 1908 C C . ASN A 1 230 ? -10.817 -12.746 13.323 1.00 80.88 230 ASN A C 1
ATOM 1910 O O . ASN A 1 230 ? -10.367 -13.444 14.234 1.00 80.88 230 ASN A O 1
ATOM 1914 N N . GLU A 1 231 ? -10.834 -11.409 13.379 1.00 75.31 231 GLU A N 1
ATOM 1915 C CA . GLU A 1 231 ? -10.349 -10.597 14.507 1.00 75.31 231 GLU A CA 1
ATOM 1916 C C . GLU A 1 231 ? -8.858 -10.734 14.837 1.00 75.31 231 GLU A C 1
ATOM 1918 O O . GLU A 1 231 ? -8.407 -10.329 15.910 1.00 75.31 231 GLU A O 1
ATOM 1923 N N . ARG A 1 232 ? -8.061 -11.286 13.923 1.00 75.19 232 ARG A N 1
ATOM 1924 C CA . ARG A 1 232 ? -6.629 -11.498 14.124 1.00 75.19 232 ARG A CA 1
ATOM 1925 C C . ARG A 1 232 ? -5.838 -10.788 13.051 1.00 75.19 232 ARG A C 1
ATOM 1927 O O . ARG A 1 232 ? -6.216 -10.794 11.885 1.00 75.19 232 ARG A O 1
ATOM 1934 N N . PHE A 1 233 ? -4.716 -10.215 13.466 1.00 75.06 233 PHE A N 1
ATOM 1935 C CA . PHE A 1 233 ? -3.705 -9.730 12.546 1.00 75.06 233 PHE A CA 1
ATOM 1936 C C . PHE A 1 233 ? -2.601 -10.769 12.381 1.00 75.06 233 PHE A C 1
ATOM 1938 O O . PHE A 1 233 ? -2.078 -11.299 13.364 1.00 75.06 233 PHE A O 1
ATOM 1945 N N . SER A 1 234 ? -2.222 -10.989 11.131 1.00 75.62 234 SER A N 1
ATOM 1946 C CA . SER A 1 234 ? -1.046 -11.746 10.727 1.00 75.62 234 SER A CA 1
ATOM 1947 C C . SER A 1 234 ? -0.100 -10.795 10.004 1.00 75.62 234 SER A C 1
ATOM 1949 O O . SER A 1 234 ? -0.489 -10.160 9.023 1.00 75.62 234 SER A O 1
ATOM 1951 N N . LEU A 1 235 ? 1.132 -10.666 10.497 1.00 73.88 235 LEU A N 1
ATOM 1952 C CA . LEU A 1 235 ? 2.173 -9.884 9.827 1.00 73.88 235 LEU A CA 1
ATOM 1953 C C . LEU A 1 235 ? 3.022 -10.811 8.962 1.00 73.88 235 LEU A C 1
ATOM 1955 O O . LEU A 1 235 ? 3.560 -11.789 9.482 1.00 73.88 235 LEU A O 1
ATOM 1959 N N . TYR A 1 236 ? 3.158 -10.469 7.684 1.00 72.12 236 TYR A N 1
ATOM 1960 C CA . TYR A 1 236 ? 3.932 -11.209 6.695 1.00 72.12 236 TYR A CA 1
ATOM 1961 C C . TYR A 1 236 ? 5.152 -10.400 6.280 1.00 72.12 236 TYR A C 1
ATOM 1963 O O . TYR A 1 236 ? 5.055 -9.201 6.005 1.00 72.12 236 TYR A O 1
ATOM 1971 N N . ARG A 1 237 ? 6.303 -11.069 6.236 1.00 71.12 237 ARG A N 1
ATOM 1972 C CA . ARG A 1 237 ? 7.569 -10.512 5.749 1.00 71.12 237 ARG A CA 1
ATOM 1973 C C . ARG A 1 237 ? 8.266 -11.551 4.899 1.00 71.12 237 ARG A C 1
ATOM 1975 O O . ARG A 1 237 ? 8.334 -12.707 5.317 1.00 71.12 237 ARG A O 1
ATOM 1982 N N . SER A 1 238 ? 8.814 -11.145 3.762 1.00 63.88 238 SER A N 1
ATOM 1983 C CA . SER A 1 238 ? 9.640 -12.039 2.955 1.00 63.88 238 SER A CA 1
ATOM 1984 C C . SER A 1 238 ? 11.059 -11.505 2.792 1.00 63.88 238 SER A C 1
ATOM 1986 O O . SER A 1 238 ? 11.271 -10.313 2.560 1.00 63.88 238 SER A O 1
ATOM 1988 N N . ASN A 1 239 ? 12.033 -12.406 2.931 1.00 57.38 239 ASN A N 1
ATOM 1989 C CA . ASN A 1 239 ? 13.425 -12.140 2.595 1.00 57.38 239 ASN A CA 1
ATOM 1990 C C . ASN A 1 239 ? 13.579 -12.413 1.098 1.00 57.38 239 ASN A C 1
ATOM 1992 O O . ASN A 1 239 ? 13.242 -13.499 0.639 1.00 57.38 239 ASN A O 1
ATOM 1996 N N . LEU A 1 240 ? 14.095 -11.438 0.353 1.00 54.12 240 LEU A N 1
ATOM 1997 C CA . LEU A 1 240 ? 14.111 -11.355 -1.116 1.00 54.12 240 LEU A CA 1
ATOM 1998 C C . LEU A 1 240 ? 14.737 -12.549 -1.886 1.00 54.12 240 LEU A C 1
ATOM 2000 O O . LEU A 1 240 ? 14.810 -12.511 -3.108 1.00 54.12 240 LEU A O 1
ATOM 2004 N N . VAL A 1 241 ? 15.228 -13.591 -1.213 1.00 46.47 241 VAL A N 1
ATOM 2005 C CA . VAL A 1 241 ? 16.224 -14.526 -1.757 1.00 46.47 241 VAL A CA 1
ATOM 2006 C C . VAL A 1 241 ? 15.629 -15.666 -2.606 1.00 46.47 241 VAL A C 1
ATOM 2008 O O . VAL A 1 241 ? 16.361 -16.230 -3.406 1.00 46.47 241 VAL A O 1
ATOM 2011 N N . ASN A 1 242 ? 14.318 -15.953 -2.562 1.00 41.50 242 ASN A N 1
ATOM 2012 C CA . ASN A 1 242 ? 13.712 -17.029 -3.384 1.00 41.50 242 ASN A CA 1
ATOM 2013 C C . ASN A 1 242 ? 12.687 -16.558 -4.446 1.00 41.50 242 ASN A C 1
ATOM 2015 O O . ASN A 1 242 ? 11.908 -17.358 -4.960 1.00 41.50 242 ASN A O 1
ATOM 2019 N N . PHE A 1 243 ? 12.686 -15.276 -4.826 1.00 50.53 243 PHE A N 1
ATOM 2020 C CA . PHE A 1 243 ? 11.643 -14.646 -5.665 1.00 50.53 243 PHE A CA 1
ATOM 2021 C C . PHE A 1 243 ? 11.746 -14.874 -7.187 1.00 50.53 243 PHE A C 1
ATOM 2023 O O . PHE A 1 243 ? 11.300 -14.044 -7.974 1.00 50.53 243 PHE A O 1
ATOM 2030 N N . LEU A 1 244 ? 12.296 -15.998 -7.645 1.00 50.59 244 LEU A N 1
ATOM 2031 C CA . LEU A 1 244 ? 12.421 -16.263 -9.088 1.00 50.59 244 LEU A CA 1
ATOM 2032 C C . LEU A 1 244 ? 11.182 -16.914 -9.728 1.00 50.59 244 LEU A C 1
ATOM 2034 O O . LEU A 1 244 ? 11.267 -17.374 -10.864 1.00 50.59 244 LEU A O 1
ATOM 2038 N N . THR A 1 245 ? 10.023 -16.968 -9.058 1.00 50.44 245 THR A N 1
ATOM 2039 C CA . THR A 1 245 ? 8.810 -17.521 -9.687 1.00 50.44 245 THR A CA 1
ATOM 2040 C C . THR A 1 245 ? 7.534 -16.774 -9.299 1.00 50.44 245 THR A C 1
ATOM 2042 O O . THR A 1 245 ? 7.357 -16.405 -8.141 1.00 50.44 245 THR A O 1
ATOM 2045 N N . ASP A 1 246 ? 6.592 -16.659 -10.244 1.00 53.12 246 ASP A N 1
ATOM 2046 C CA . ASP A 1 246 ? 5.207 -16.167 -10.062 1.00 53.12 246 ASP A CA 1
ATOM 2047 C C . ASP A 1 246 ? 4.349 -17.043 -9.113 1.00 53.12 246 ASP A C 1
ATOM 2049 O O . ASP A 1 246 ? 3.118 -17.025 -9.145 1.00 53.12 246 ASP A O 1
ATOM 2053 N N . LYS A 1 247 ? 4.978 -17.896 -8.299 1.00 60.78 247 LYS A N 1
ATOM 2054 C CA . LYS A 1 247 ? 4.332 -18.919 -7.473 1.00 60.78 247 LYS A CA 1
ATOM 2055 C C . LYS A 1 247 ? 4.634 -18.690 -6.001 1.00 60.78 247 LYS A C 1
ATOM 2057 O O . LYS A 1 247 ? 5.131 -19.587 -5.326 1.00 60.78 247 LYS A O 1
ATOM 2062 N N . LEU A 1 248 ? 4.302 -17.498 -5.510 1.00 67.12 248 LEU A N 1
ATOM 2063 C CA . LEU A 1 248 ? 4.346 -17.235 -4.077 1.00 67.12 248 LEU A CA 1
ATOM 2064 C C . LEU A 1 248 ? 3.348 -18.124 -3.343 1.00 67.12 248 LEU A C 1
ATOM 2066 O O . LEU A 1 248 ? 2.176 -18.231 -3.715 1.00 67.12 248 LEU A O 1
ATOM 2070 N N . LYS A 1 249 ? 3.822 -18.724 -2.263 1.00 71.62 249 LYS A N 1
ATOM 2071 C CA . LYS A 1 249 ? 3.040 -19.484 -1.303 1.00 71.62 249 LYS A CA 1
ATOM 2072 C C . LYS A 1 249 ? 3.150 -18.836 0.068 1.00 71.62 249 LYS A C 1
ATOM 2074 O O . LYS A 1 249 ? 4.070 -18.088 0.369 1.00 71.62 249 LYS A O 1
ATOM 2079 N N . ILE A 1 250 ? 2.208 -19.174 0.943 1.00 71.25 250 ILE A N 1
ATOM 2080 C CA . ILE A 1 250 ? 2.188 -18.670 2.323 1.00 71.25 250 ILE A CA 1
ATOM 2081 C C . ILE A 1 250 ? 3.460 -19.079 3.099 1.00 71.25 250 ILE A C 1
ATOM 2083 O O . ILE A 1 250 ? 3.910 -18.318 3.949 1.00 71.25 250 ILE A O 1
ATOM 2087 N N . GLU A 1 251 ? 4.063 -20.232 2.781 1.00 72.12 251 GLU A N 1
ATOM 2088 C CA . GLU A 1 251 ? 5.311 -20.722 3.398 1.00 72.12 251 GLU A CA 1
ATOM 2089 C C . GLU A 1 251 ? 6.547 -19.858 3.091 1.00 72.12 251 GLU A C 1
ATOM 2091 O O . GLU A 1 251 ? 7.518 -19.902 3.843 1.00 72.12 251 GLU A O 1
ATOM 2096 N N . ASP A 1 252 ? 6.487 -19.014 2.055 1.00 70.44 252 ASP A N 1
ATOM 2097 C CA . ASP A 1 252 ? 7.576 -18.103 1.667 1.00 70.44 252 ASP A CA 1
ATOM 2098 C C . ASP A 1 252 ? 7.662 -16.850 2.564 1.00 70.44 252 ASP A C 1
ATOM 2100 O O . ASP A 1 252 ? 8.500 -15.962 2.355 1.00 70.44 252 ASP A O 1
ATOM 2104 N N . PHE A 1 253 ? 6.778 -16.747 3.561 1.00 68.69 253 PHE A N 1
ATOM 2105 C CA . PHE A 1 253 ? 6.674 -15.606 4.460 1.00 68.69 253 PHE A CA 1
ATOM 2106 C C . PHE A 1 253 ? 6.890 -16.011 5.912 1.00 68.69 253 PHE A C 1
ATOM 2108 O O . PHE A 1 253 ? 6.336 -16.987 6.414 1.00 68.69 253 PHE A O 1
ATOM 2115 N N . ASN A 1 254 ? 7.603 -15.157 6.639 1.00 67.94 254 ASN A N 1
ATOM 2116 C CA . ASN A 1 254 ? 7.612 -15.205 8.091 1.00 67.94 254 ASN A CA 1
ATOM 2117 C C . ASN A 1 254 ? 6.288 -14.643 8.612 1.00 67.94 254 ASN A C 1
ATOM 2119 O O . ASN A 1 254 ? 6.017 -13.450 8.451 1.00 67.94 254 ASN A O 1
ATOM 2123 N N . ILE A 1 255 ? 5.479 -15.502 9.238 1.00 64.38 255 ILE A N 1
ATOM 2124 C CA . ILE A 1 255 ? 4.147 -15.153 9.742 1.00 64.38 255 ILE A CA 1
ATOM 2125 C C . ILE A 1 255 ? 4.200 -14.935 11.246 1.00 64.38 255 ILE A C 1
ATOM 2127 O O . ILE A 1 255 ? 4.485 -15.851 12.018 1.00 64.38 255 ILE A O 1
ATOM 2131 N N . THR A 1 256 ? 3.842 -13.732 11.686 1.00 64.00 256 THR A N 1
ATOM 2132 C CA . THR A 1 256 ? 3.601 -13.473 13.110 1.00 64.00 256 THR A CA 1
ATOM 2133 C C . THR A 1 256 ? 2.114 -13.602 13.406 1.00 64.00 256 THR A C 1
ATOM 2135 O O . THR A 1 256 ? 1.350 -12.680 13.134 1.00 64.00 256 THR A O 1
ATOM 2138 N N . ASN A 1 257 ? 1.704 -14.737 13.976 1.00 52.94 257 ASN A N 1
ATOM 2139 C CA . ASN A 1 257 ? 0.338 -14.953 14.452 1.00 52.94 257 ASN A CA 1
ATOM 2140 C C . ASN A 1 257 ? 0.288 -14.751 15.966 1.00 52.94 257 ASN A C 1
ATOM 2142 O O . ASN A 1 257 ? 0.737 -15.610 16.723 1.00 52.94 257 ASN A O 1
ATOM 2146 N N . ARG A 1 258 ? -0.263 -13.626 16.431 1.00 49.38 258 ARG A N 1
ATOM 2147 C CA . ARG A 1 258 ? -0.536 -13.423 17.860 1.00 49.38 258 ARG A CA 1
ATOM 2148 C C . ARG A 1 258 ? -1.961 -12.933 18.073 1.00 49.38 258 ARG A C 1
ATOM 2150 O O . ARG A 1 258 ? -2.468 -12.103 17.325 1.00 49.38 258 ARG A O 1
ATOM 2157 N N . LYS A 1 259 ? -2.608 -13.464 19.111 1.00 44.00 259 LYS A N 1
ATOM 2158 C CA . LYS A 1 259 ? -3.928 -13.032 19.580 1.00 44.00 259 LYS A CA 1
ATOM 2159 C C . LYS A 1 259 ? -3.703 -11.879 20.556 1.00 44.00 259 LYS A C 1
ATOM 2161 O O . LYS A 1 259 ? -3.154 -12.089 21.630 1.00 44.00 259 LYS A O 1
ATOM 2166 N N . LEU A 1 260 ? -4.021 -10.663 20.126 1.00 47.28 260 LEU A N 1
ATOM 2167 C CA . LEU A 1 260 ? -3.517 -9.433 20.756 1.00 47.28 260 LEU A CA 1
ATOM 2168 C C . LEU A 1 260 ? -4.611 -8.674 21.515 1.00 47.28 260 LEU A C 1
ATOM 2170 O O . LEU A 1 260 ? -4.336 -8.021 22.513 1.00 47.28 260 LEU A O 1
ATOM 2174 N N . CYS A 1 261 ? -5.854 -8.820 21.063 1.00 45.97 261 CYS A N 1
ATOM 2175 C CA . CYS A 1 261 ? -7.082 -8.456 21.754 1.00 45.97 261 CYS A CA 1
ATOM 2176 C C . CYS A 1 261 ? -8.197 -9.321 21.140 1.00 45.97 261 CYS A C 1
ATOM 2178 O O . CYS A 1 261 ? -8.151 -9.590 19.939 1.00 45.97 261 CYS A O 1
ATOM 2180 N N . VAL A 1 262 ? -9.153 -9.813 21.929 1.00 48.97 262 VAL A N 1
ATOM 2181 C CA . VAL A 1 262 ? -10.380 -10.396 21.359 1.00 48.97 262 VAL A CA 1
ATOM 2182 C C . VAL A 1 262 ? -11.278 -9.216 21.047 1.00 48.97 262 VAL A C 1
ATOM 2184 O O . VAL A 1 262 ? -11.692 -8.515 21.966 1.00 48.97 262 VAL A O 1
ATOM 2187 N N . LEU A 1 263 ? -11.530 -8.966 19.765 1.00 49.97 263 LEU A N 1
ATOM 2188 C CA . LEU A 1 263 ? -12.362 -7.852 19.325 1.00 49.97 263 LEU A CA 1
ATOM 2189 C C . LEU A 1 263 ? -13.837 -8.275 19.353 1.00 49.97 263 LEU A C 1
ATOM 2191 O O . LEU A 1 263 ? -14.558 -8.042 18.390 1.00 49.97 263 LEU A O 1
ATOM 2195 N N . GLY A 1 264 ? -14.251 -8.914 20.448 1.00 46.06 264 GLY A N 1
ATOM 2196 C CA . GLY A 1 264 ? -15.609 -9.397 20.656 1.00 46.06 264 GLY A CA 1
ATOM 2197 C C . GLY A 1 264 ? -16.494 -8.320 21.276 1.00 46.06 264 GLY A C 1
ATOM 2198 O O . GLY A 1 264 ? -16.036 -7.540 22.113 1.00 46.06 264 GLY A O 1
ATOM 2199 N N . SER A 1 265 ? -17.749 -8.300 20.830 1.00 37.22 265 SER A N 1
ATOM 2200 C CA . SER A 1 265 ? -18.877 -7.551 21.400 1.00 37.22 265 SER A CA 1
ATOM 2201 C C . SER A 1 265 ? -19.175 -7.929 22.845 1.00 37.22 265 SER A C 1
ATOM 2203 O O . SER A 1 265 ? -19.189 -9.155 23.111 1.00 37.22 265 SER A O 1
#

Sequence (265 aa):
MRLMFISDVRNFQFSDSLIKLFKPDYFFFLGDILFDGPGQFYLIKKGEHINFVDVEQLSKENIVESFEDYTIFKGNTHISKELFKVHLYYFLKTLRLLEELGIGYALISGNHDMFIDYGDIFFHNNLRRGIFVKNVKKLKLDDTEILLISYSSPFDSVEIKNSKIVATHERKFILQKIIRNLGKCSVVISGHYGINVELYSEKEKVASSYYEKLLIKIDNFPFSFAVYENERFSLYRSNLVNFLTDKLKIEDFNITNRKLCVLGS

pLDDT: mean 75.87, std 16.82, range [29.17, 96.5]

Secondary structure (DSSP, 8-state):
-EEEEE-S----TTHHHHHHHH--SEEEEES--S-PPTT-EEEEETT-EETTEEGGGS-GGGEEEE-SSEEEEE--TTT-HHHHHHHHHHHHHHHHHHHHTT-EEEEE--STTTT--HHHHHHHTT--SEEEESSEEEEEETTEEEEEE-TT----HHHHHH-SEEEE---HHHHHHHHHH--TT-EEEESS------EEETTEEE---TT---EEE--SSSEEEEEEETTEEEEEEE-GGG--SS---GGGSEEEEE-------

Radius of gyration: 18.64 Å; chains: 1; bounding box: 44×37×56 Å